Protein AF-0000000076737387 (afdb_homodimer)

Organism: Chelonia mydas (NCBI:txid8469)

InterPro domains:
  IPR044822 Myb/SANT-like DNA-binding domain 4 [PF13837] (11-104)

Nearest PDB structures (foldseek):
  2jmw-assembly1_A  TM=5.191E-01  e=4.344E-01  Arabidopsis thaliana
  4wpx-assembly1_F  TM=3.366E-01  e=7.921E+00  Thermochaetoides thermophila
  2jmw-assembly1_A  TM=5.195E-01  e=6.088E-01  Arabidopsis thaliana
  4wpx-assembly1_F  TM=2.766E-01  e=6.248E+00  Thermochaetoides thermophila

Structure (mmCIF, N/CA/C/O backbone):
data_AF-0000000076737387-model_v1
#
loop_
_entity.id
_entity.type
_entity.pdbx_description
1 polymer 'Myb/SANT-like DNA-binding domain-containing protein'
#
loop_
_atom_site.group_PDB
_atom_site.id
_atom_site.type_symbol
_atom_site.label_atom_id
_atom_site.label_alt_id
_atom_site.label_comp_id
_atom_site.label_asym_id
_atom_site.label_entity_id
_atom_site.label_seq_id
_atom_site.pdbx_PDB_ins_code
_atom_site.Cartn_x
_atom_site.Cartn_y
_atom_site.Cartn_z
_atom_site.occupancy
_atom_site.B_iso_or_equiv
_atom_site.auth_seq_id
_atom_site.auth_comp_id
_atom_site.auth_asym_id
_atom_site.auth_atom_id
_atom_site.pdbx_PDB_model_num
ATOM 1 N N . MET A 1 1 ? -36.125 15.18 10.188 1 37.38 1 MET A N 1
ATOM 2 C CA . MET A 1 1 ? -34.906 14.664 9.57 1 37.38 1 MET A CA 1
ATOM 3 C C . MET A 1 1 ? -33.75 15.633 9.75 1 37.38 1 MET A C 1
ATOM 5 O O . MET A 1 1 ? -33.719 16.688 9.109 1 37.38 1 MET A O 1
ATOM 9 N N . GLN A 1 2 ? -33.219 15.922 10.961 1 44.69 2 GLN A N 1
ATOM 10 C CA . GLN A 1 2 ? -32.125 16.812 11.266 1 44.69 2 GLN A CA 1
ATOM 11 C C . GLN A 1 2 ? -30.906 16.5 10.398 1 44.69 2 GLN A C 1
ATOM 13 O O . GLN A 1 2 ? -30.422 15.367 10.375 1 44.69 2 GLN A O 1
ATOM 18 N N . SER A 1 3 ? -30.766 16.953 9.18 1 46.47 3 SER A N 1
ATOM 19 C CA . SER A 1 3 ? -29.547 16.875 8.367 1 46.47 3 SER A CA 1
ATOM 20 C C . SER A 1 3 ? -28.297 16.984 9.227 1 46.47 3 SER A C 1
ATOM 22 O O . SER A 1 3 ? -28.156 17.938 9.992 1 46.47 3 SER A O 1
ATOM 24 N N . GLN A 1 4 ? -27.953 15.953 9.984 1 47.34 4 GLN A N 1
ATOM 25 C CA . GLN A 1 4 ? -26.672 16.031 10.656 1 47.34 4 GLN A CA 1
ATOM 26 C C . GLN A 1 4 ? -25.656 16.812 9.82 1 47.34 4 GLN A C 1
ATOM 28 O O . GLN A 1 4 ? -25.328 16.422 8.703 1 47.34 4 GLN A O 1
ATOM 33 N N . ASN A 1 5 ? -25.766 18.062 9.547 1 47.28 5 ASN A N 1
ATOM 34 C CA . ASN A 1 5 ? -24.812 18.984 8.93 1 47.28 5 ASN A CA 1
ATOM 35 C C . ASN A 1 5 ? -23.359 18.547 9.188 1 47.28 5 ASN A C 1
ATOM 37 O O . ASN A 1 5 ? -22.922 18.484 10.336 1 47.28 5 ASN A O 1
ATOM 41 N N . CYS A 1 6 ? -22.938 17.5 8.492 1 55.72 6 CYS A N 1
ATOM 42 C CA . CYS A 1 6 ? -21.531 17.125 8.602 1 55.72 6 CYS A CA 1
ATOM 43 C C . CYS A 1 6 ? -20.656 18.375 8.719 1 55.72 6 CYS A C 1
ATOM 45 O O . CYS A 1 6 ? -20.609 19.203 7.812 1 55.72 6 CYS A O 1
ATOM 47 N N . GLN A 1 7 ? -20.734 19.031 9.766 1 60.41 7 GLN A N 1
ATOM 48 C CA . GLN A 1 7 ? -19.828 20.141 9.992 1 60.41 7 GLN A CA 1
ATOM 49 C C . GLN A 1 7 ? -18.453 19.875 9.367 1 60.41 7 GLN A C 1
ATOM 51 O O . GLN A 1 7 ? -17.844 18.844 9.625 1 60.41 7 GLN A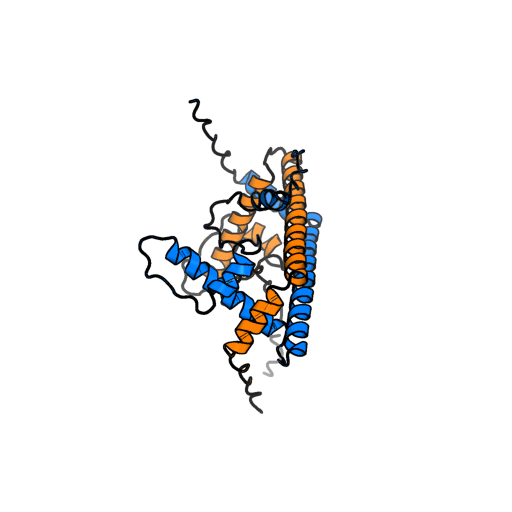 O 1
ATOM 56 N N . ARG A 1 8 ? -18.266 20.359 8.18 1 65.56 8 ARG A N 1
ATOM 57 C CA . ARG A 1 8 ? -16.984 20.281 7.508 1 65.56 8 ARG A CA 1
ATOM 58 C C . ARG A 1 8 ? -15.836 20.531 8.484 1 65.56 8 ARG A C 1
ATOM 60 O O . ARG A 1 8 ? -15.922 21.406 9.336 1 65.56 8 ARG A O 1
ATOM 67 N N . ALA A 1 9 ? -14.977 19.547 8.562 1 71.62 9 ALA A N 1
ATOM 68 C CA . ALA A 1 9 ? -13.781 19.719 9.383 1 71.62 9 ALA A CA 1
ATOM 69 C C . ALA A 1 9 ? -13.125 21.062 9.109 1 71.62 9 ALA A C 1
ATOM 71 O O . ALA A 1 9 ? -13.117 21.547 7.977 1 71.62 9 ALA A O 1
ATOM 72 N N . PRO A 1 10 ? -12.914 21.906 10.188 1 77.5 10 PRO A N 1
ATOM 73 C CA . PRO A 1 10 ? -12.258 23.203 10.023 1 77.5 10 PRO A CA 1
ATOM 74 C C . PRO A 1 10 ? -11.039 23.125 9.102 1 77.5 10 PRO A C 1
ATOM 76 O O . PRO A 1 10 ? -10.344 22.109 9.062 1 77.5 10 PRO A O 1
ATOM 79 N N . ALA A 1 11 ? -10.906 24.125 8.32 1 89.62 11 ALA A N 1
ATOM 80 C CA . ALA A 1 11 ? -9.789 24.219 7.383 1 89.62 11 ALA A CA 1
ATOM 81 C C . ALA A 1 11 ? -8.453 24.25 8.125 1 89.62 11 ALA A C 1
ATOM 83 O O . ALA A 1 11 ? -8.359 24.797 9.227 1 89.62 11 ALA A O 1
ATOM 84 N N . TRP A 1 12 ? -7.512 23.656 7.637 1 95.75 12 TRP A N 1
ATOM 85 C CA . TRP A 1 12 ? -6.156 23.656 8.18 1 95.75 12 TRP A CA 1
ATOM 86 C C . TRP A 1 12 ? -5.496 25.016 7.98 1 95.75 12 TRP A C 1
ATOM 88 O O . TRP A 1 12 ? -5.465 25.547 6.863 1 95.75 12 TRP A O 1
ATOM 98 N N . THR A 1 13 ? -5.035 25.609 9.094 1 95.19 13 THR A N 1
ATOM 99 C CA . THR A 1 13 ? -4.23 26.812 8.984 1 95.19 13 THR A CA 1
ATOM 100 C C . THR A 1 13 ? -2.789 26.484 8.617 1 95.19 13 THR A C 1
ATOM 102 O O . THR A 1 13 ? -2.367 25.328 8.734 1 95.19 13 THR A O 1
ATOM 105 N N . GLU A 1 14 ? -2.057 27.516 8.133 1 95.81 14 GLU A N 1
ATOM 106 C CA . GLU A 1 14 ? -0.656 27.312 7.773 1 95.81 14 GLU A CA 1
ATOM 107 C C . GLU A 1 14 ? 0.158 26.859 8.977 1 95.81 14 GLU A C 1
ATOM 109 O O . GLU A 1 14 ? 1.035 26 8.859 1 95.81 14 GLU A O 1
ATOM 114 N N . ARG A 1 15 ? -0.06 27.484 10.086 1 96 15 ARG A N 1
ATOM 115 C CA . ARG A 1 15 ? 0.663 27.141 11.305 1 96 15 ARG A CA 1
ATOM 116 C C . ARG A 1 15 ? 0.371 25.703 11.727 1 96 15 ARG A C 1
ATOM 118 O O . ARG A 1 15 ? 1.28 24.969 12.109 1 96 15 ARG A O 1
ATOM 125 N N . GLU A 1 16 ? -0.854 25.297 11.625 1 96.94 16 GLU A N 1
ATOM 126 C CA . GLU A 1 16 ? -1.252 23.922 11.945 1 96.94 16 GLU A CA 1
ATOM 127 C C . GLU A 1 16 ? -0.54 22.922 11.047 1 96.94 16 GLU A C 1
ATOM 129 O O . GLU A 1 16 ? -0.099 21.859 11.508 1 96.94 16 GLU A O 1
ATOM 134 N N . VAL A 1 17 ? -0.469 23.25 9.758 1 97.81 17 VAL A N 1
ATOM 135 C CA . VAL A 1 17 ? 0.162 22.359 8.789 1 97.81 17 VAL A CA 1
ATOM 136 C C . VAL A 1 17 ? 1.649 22.219 9.109 1 97.81 17 VAL A C 1
ATOM 138 O O . VAL A 1 17 ? 2.195 21.109 9.094 1 97.81 17 VAL A O 1
ATOM 141 N N . ARG A 1 18 ? 2.273 23.312 9.438 1 97.5 18 ARG A N 1
ATOM 142 C CA . ARG A 1 18 ? 3.691 23.281 9.781 1 97.5 18 ARG A CA 1
ATOM 143 C C . ARG A 1 18 ? 3.932 22.438 11.031 1 97.5 18 ARG A C 1
ATOM 145 O O . ARG A 1 18 ? 4.898 21.688 11.102 1 97.5 18 ARG A O 1
ATOM 152 N N . ASP A 1 19 ? 3.1 22.641 12.031 1 98.31 19 ASP A N 1
ATOM 153 C CA . ASP A 1 19 ? 3.219 21.859 13.258 1 98.31 19 ASP A CA 1
ATOM 154 C C . ASP A 1 19 ? 2.971 20.375 12.984 1 98.31 19 ASP A C 1
ATOM 156 O O . ASP A 1 19 ? 3.641 19.516 13.555 1 98.31 19 ASP A O 1
ATOM 160 N N . LEU A 1 20 ? 2.055 20.094 12.141 1 98.31 20 LEU A N 1
ATOM 161 C CA . LEU A 1 20 ? 1.806 18.719 11.742 1 98.31 20 LEU A CA 1
ATOM 162 C C . LEU A 1 20 ? 3.047 18.094 11.102 1 98.31 20 LEU A C 1
ATOM 164 O O . LEU A 1 20 ? 3.422 16.969 11.422 1 98.31 20 LEU A O 1
ATOM 168 N N . ILE A 1 21 ? 3.596 18.781 10.172 1 98 21 ILE A N 1
ATOM 169 C CA . ILE A 1 21 ? 4.797 18.312 9.492 1 98 21 ILE A CA 1
ATOM 170 C C . ILE A 1 21 ? 5.902 18.062 10.516 1 98 21 ILE A C 1
ATOM 172 O O . ILE A 1 21 ? 6.637 17.078 10.422 1 98 21 ILE A O 1
ATOM 176 N N . ALA A 1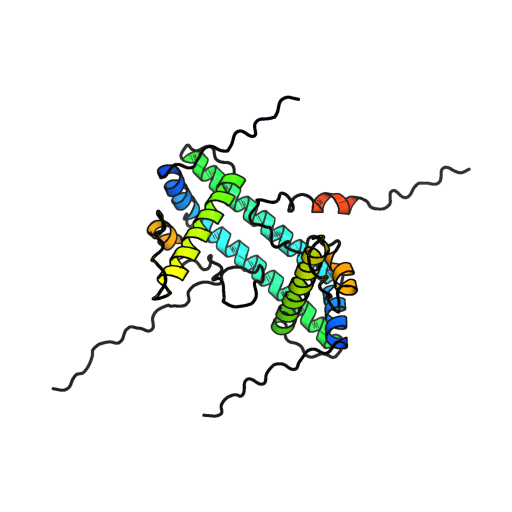 22 ? 5.988 19 11.453 1 97.62 22 ALA A N 1
ATOM 177 C CA . ALA A 1 22 ? 6.996 18.844 12.508 1 97.62 22 ALA A CA 1
ATOM 178 C C . ALA A 1 22 ? 6.738 17.594 13.336 1 97.62 22 ALA A C 1
ATOM 180 O O . ALA A 1 22 ? 7.668 16.844 13.641 1 97.62 22 ALA A O 1
ATOM 181 N N . VAL A 1 23 ? 5.5 17.328 13.75 1 98.19 23 VAL A N 1
ATOM 182 C CA . VAL A 1 23 ? 5.129 16.156 14.523 1 98.19 23 VAL A CA 1
ATOM 183 C C . VAL A 1 23 ? 5.355 14.891 13.688 1 98.19 23 VAL A C 1
ATOM 185 O O . VAL A 1 23 ? 5.91 13.906 14.18 1 98.19 23 VAL A O 1
ATOM 188 N N . TRP A 1 24 ? 4.953 14.984 12.5 1 97.25 24 TRP A N 1
ATOM 189 C CA . TRP A 1 24 ? 5.148 13.906 11.539 1 97.25 24 TRP A CA 1
ATOM 190 C C . TRP A 1 24 ? 6.633 13.625 11.336 1 97.25 24 TRP A C 1
ATOM 192 O O . TRP A 1 24 ? 7.039 12.461 11.227 1 97.25 24 TRP A O 1
ATOM 202 N N . GLY A 1 25 ? 7.355 14.648 11.281 1 96.5 25 GLY A N 1
ATOM 203 C CA . GLY A 1 25 ? 8.781 14.562 11.016 1 96.5 25 GLY A CA 1
ATOM 204 C C . GLY A 1 25 ? 9.586 14.148 12.234 1 96.5 25 GLY A C 1
ATOM 205 O O . GLY A 1 25 ? 10.812 14.031 12.172 1 96.5 25 GLY A O 1
ATOM 206 N N . ASP A 1 26 ? 8.906 13.969 13.312 1 96.19 26 ASP A N 1
ATOM 207 C CA . ASP A 1 26 ? 9.578 13.484 14.508 1 96.19 26 ASP A CA 1
ATOM 208 C C . ASP A 1 26 ? 10.32 12.172 14.234 1 96.19 26 ASP A C 1
ATOM 210 O O . ASP A 1 26 ? 9.789 11.289 13.562 1 96.19 26 ASP A O 1
ATOM 214 N N . LYS A 1 27 ? 11.547 11.945 14.828 1 94.38 27 LYS A N 1
ATOM 215 C CA . LYS A 1 27 ? 12.406 10.797 14.562 1 94.38 27 LYS A CA 1
ATOM 216 C C . LYS A 1 27 ? 11.719 9.492 14.969 1 94.38 27 LYS A C 1
ATOM 218 O O . LYS A 1 27 ? 11.812 8.492 14.258 1 94.38 27 LYS A O 1
ATOM 223 N N . SER A 1 28 ? 11.07 9.547 16.109 1 95.44 28 SER A N 1
ATOM 224 C CA . SER A 1 28 ? 10.406 8.344 16.594 1 95.44 28 SER A CA 1
ATOM 225 C C . SER A 1 28 ? 9.258 7.941 15.68 1 95.44 28 SER A C 1
ATOM 227 O O . SER A 1 28 ? 9.07 6.758 15.398 1 95.44 28 SER A O 1
ATOM 229 N N . VAL A 1 29 ? 8.516 8.891 15.211 1 96.19 29 VAL A N 1
ATOM 230 C CA . VAL A 1 29 ? 7.383 8.641 14.328 1 96.19 29 VAL A CA 1
ATOM 231 C C . VAL A 1 29 ? 7.879 8.117 12.984 1 96.19 29 VAL A C 1
ATOM 233 O O . VAL A 1 29 ? 7.387 7.102 12.492 1 96.19 29 VAL A O 1
ATOM 236 N N . LEU A 1 30 ? 8.852 8.742 12.484 1 93.75 30 LEU A N 1
ATOM 237 C CA . LEU A 1 30 ? 9.422 8.336 11.203 1 93.75 30 LEU A CA 1
ATOM 238 C C . LEU A 1 30 ? 10.016 6.934 11.297 1 93.75 30 LEU A C 1
ATOM 240 O O . LEU A 1 30 ? 9.867 6.129 10.375 1 93.75 30 LEU A O 1
ATOM 244 N N . ALA A 1 31 ? 10.711 6.668 12.359 1 95 31 ALA A N 1
ATOM 245 C CA . ALA A 1 31 ? 11.297 5.348 12.555 1 95 31 ALA A CA 1
ATOM 246 C C . ALA A 1 31 ? 10.219 4.262 12.562 1 95 31 ALA A C 1
ATOM 248 O O . ALA A 1 31 ? 10.406 3.197 11.977 1 95 31 ALA A O 1
ATOM 249 N N . GLU A 1 32 ? 9.141 4.531 13.234 1 96.19 32 GLU A N 1
ATOM 250 C CA . GLU A 1 32 ? 8.055 3.562 13.297 1 96.19 32 GLU A CA 1
ATOM 251 C C . GLU A 1 32 ? 7.422 3.352 11.922 1 96.19 32 GLU A C 1
ATOM 253 O O . GLU A 1 32 ? 7.078 2.227 11.555 1 96.19 32 GLU A O 1
ATOM 258 N N . LEU A 1 33 ? 7.289 4.422 11.227 1 93.75 33 LEU A N 1
ATOM 259 C CA . LEU A 1 33 ? 6.75 4.316 9.875 1 93.75 33 LEU A CA 1
ATOM 260 C C . LEU A 1 33 ? 7.648 3.449 9 1 93.75 33 LEU A C 1
ATOM 262 O O . LEU A 1 33 ? 7.164 2.553 8.305 1 93.75 33 LEU A O 1
ATOM 266 N N . VAL A 1 34 ? 8.914 3.695 9.094 1 92.5 34 VAL A N 1
ATOM 267 C CA . VAL A 1 34 ? 9.891 2.953 8.289 1 92.5 34 VAL A CA 1
ATOM 268 C C . VAL A 1 34 ? 9.867 1.48 8.695 1 92.5 34 VAL A C 1
ATOM 270 O O . VAL A 1 34 ? 9.852 0.597 7.832 1 92.5 34 VAL A O 1
ATOM 273 N N . LEU A 1 35 ? 9.836 1.23 9.906 1 95.69 35 LEU A N 1
ATOM 274 C CA . LEU A 1 35 ? 9.828 -0.139 10.406 1 95.69 35 LEU A CA 1
ATOM 275 C C . LEU A 1 35 ? 8.562 -0.871 9.969 1 95.69 35 LEU A C 1
ATOM 277 O O . LEU A 1 35 ? 8.617 -2.045 9.594 1 95.69 35 LEU A O 1
ATOM 281 N N . SER A 1 36 ? 7.418 -0.201 10.047 1 95.12 36 SER A N 1
ATOM 282 C CA . SER A 1 36 ? 6.156 -0.792 9.617 1 95.12 36 SER A CA 1
ATOM 283 C C . SER A 1 36 ? 6.215 -1.211 8.148 1 95.12 36 SER A C 1
ATOM 285 O O . SER A 1 36 ? 5.82 -2.326 7.801 1 95.12 36 SER A O 1
ATOM 287 N N . GLU A 1 37 ? 6.773 -0.349 7.402 1 92.5 37 GLU A N 1
ATOM 288 C CA . GLU A 1 37 ? 6.891 -0.634 5.973 1 92.5 37 GLU A CA 1
ATOM 289 C C . GLU A 1 37 ? 7.836 -1.806 5.723 1 92.5 37 GLU A C 1
ATOM 291 O O . GLU A 1 37 ? 7.559 -2.666 4.883 1 92.5 37 GLU A O 1
ATOM 296 N N . LEU A 1 38 ? 8.969 -1.799 6.375 1 94.62 38 LEU A N 1
ATOM 297 C CA . LEU A 1 38 ? 9.961 -2.855 6.219 1 94.62 38 LEU A CA 1
ATOM 298 C C . LEU A 1 38 ? 9.383 -4.207 6.617 1 94.62 38 LEU A C 1
ATOM 300 O O . LEU A 1 38 ? 9.602 -5.211 5.934 1 94.62 38 LEU A O 1
ATOM 304 N N . HIS A 1 39 ? 8.625 -4.207 7.672 1 95.69 39 HIS A N 1
ATOM 305 C CA . HIS A 1 39 ? 8 -5.441 8.133 1 95.69 39 HIS A CA 1
ATOM 306 C C . HIS A 1 39 ? 7.004 -5.969 7.105 1 95.69 39 HIS A C 1
ATOM 308 O O . HIS A 1 39 ? 7.004 -7.16 6.789 1 95.69 39 HIS A O 1
ATOM 314 N N . SER A 1 40 ? 6.203 -5.121 6.59 1 95.44 40 SER A N 1
ATOM 315 C CA . SER A 1 40 ? 5.223 -5.504 5.578 1 95.44 40 SER A CA 1
ATOM 316 C C . SER A 1 40 ? 5.906 -6.043 4.324 1 95.44 40 SER A C 1
ATOM 318 O O . SER A 1 40 ? 5.516 -7.09 3.801 1 95.44 40 SER A O 1
ATOM 320 N N . LYS A 1 41 ? 6.918 -5.395 3.891 1 95.12 41 LYS A N 1
ATOM 321 C CA . LYS A 1 41 ? 7.656 -5.805 2.699 1 95.12 41 LYS A CA 1
ATOM 322 C C . LYS A 1 41 ? 8.273 -7.188 2.883 1 95.12 41 LYS A C 1
ATOM 324 O O . LYS A 1 41 ? 8.227 -8.016 1.976 1 95.12 41 LYS A O 1
ATOM 329 N N . ARG A 1 42 ? 8.812 -7.387 3.977 1 97.12 42 ARG A N 1
ATOM 330 C CA . ARG A 1 42 ? 9.438 -8.672 4.285 1 97.12 42 ARG A CA 1
ATOM 331 C C . ARG A 1 42 ? 8.398 -9.789 4.305 1 97.12 42 ARG A C 1
ATOM 333 O O . ARG A 1 42 ? 8.625 -10.859 3.744 1 97.12 42 ARG A O 1
ATOM 340 N N . ARG A 1 43 ? 7.328 -9.539 4.953 1 96.5 43 ARG A N 1
ATOM 341 C CA . ARG A 1 43 ? 6.258 -10.531 5.02 1 96.5 43 ARG A CA 1
ATOM 342 C C . ARG A 1 43 ? 5.734 -10.867 3.629 1 96.5 43 ARG A C 1
ATOM 344 O O . ARG A 1 43 ? 5.582 -12.039 3.285 1 96.5 43 ARG A O 1
ATOM 351 N N . ASN A 1 44 ? 5.527 -9.828 2.865 1 95.38 44 ASN A N 1
ATOM 352 C CA . ASN A 1 44 ? 5.039 -10.039 1.507 1 95.38 44 ASN A CA 1
ATOM 353 C C . ASN A 1 44 ? 6.047 -10.812 0.662 1 95.38 44 ASN A C 1
ATOM 355 O O . ASN A 1 44 ? 5.672 -11.695 -0.109 1 95.38 44 ASN A O 1
ATOM 359 N N . ALA A 1 45 ? 7.301 -10.5 0.849 1 97.38 45 ALA A N 1
ATOM 360 C CA . ALA A 1 45 ? 8.352 -11.227 0.147 1 97.38 45 ALA A CA 1
ATOM 361 C C . ALA A 1 45 ? 8.312 -12.719 0.481 1 97.38 45 ALA A C 1
ATOM 363 O O . ALA A 1 45 ? 8.461 -13.562 -0.403 1 97.38 45 ALA A O 1
ATOM 364 N N . ASN A 1 46 ? 8.07 -13.008 1.69 1 98.12 46 ASN A N 1
ATOM 365 C CA . ASN A 1 46 ? 7.965 -14.398 2.125 1 98.12 46 ASN A CA 1
ATOM 366 C C . ASN A 1 46 ? 6.781 -15.102 1.471 1 98.12 46 ASN A C 1
ATOM 368 O O . ASN A 1 46 ? 6.883 -16.266 1.081 1 98.12 46 ASN A O 1
ATOM 372 N N . ILE A 1 47 ? 5.723 -14.461 1.314 1 97.88 47 ILE A N 1
ATOM 373 C CA . ILE A 1 47 ? 4.516 -15.023 0.711 1 97.88 47 ILE A CA 1
ATOM 374 C C . ILE A 1 47 ? 4.781 -15.352 -0.757 1 97.88 47 ILE A C 1
ATOM 376 O O . ILE A 1 47 ? 4.43 -16.438 -1.231 1 97.88 47 ILE A O 1
ATOM 380 N N . PHE A 1 48 ? 5.449 -14.477 -1.46 1 98.06 48 PHE A N 1
ATOM 381 C CA . PHE A 1 48 ? 5.723 -14.711 -2.871 1 98.06 48 PHE A CA 1
ATOM 382 C C . PHE A 1 48 ? 6.773 -15.805 -3.043 1 98.06 48 PHE A C 1
ATOM 384 O O . PHE A 1 48 ? 6.746 -16.547 -4.023 1 98.06 48 PHE A O 1
ATOM 391 N N . GLU A 1 49 ? 7.652 -15.898 -2.074 1 98.56 49 GLU A N 1
ATOM 392 C CA . GLU A 1 49 ? 8.547 -17.047 -2.051 1 98.56 49 GLU A CA 1
ATOM 393 C C . GLU A 1 49 ? 7.766 -18.359 -1.936 1 98.56 49 GLU A C 1
ATOM 395 O O . GLU A 1 49 ? 8.062 -19.328 -2.631 1 98.56 49 GLU A O 1
ATOM 400 N N . LYS A 1 50 ? 6.793 -18.391 -1.124 1 98.44 50 LYS A N 1
ATOM 401 C CA . LYS A 1 50 ? 5.922 -19.547 -0.962 1 98.44 50 LYS A CA 1
ATOM 402 C C . LYS A 1 50 ? 5.18 -19.859 -2.258 1 98.44 50 LYS A C 1
ATOM 404 O O . LYS A 1 50 ? 5.062 -21.031 -2.646 1 98.44 50 LYS A O 1
ATOM 409 N N . ILE A 1 51 ? 4.75 -18.859 -2.912 1 98.56 51 ILE A N 1
ATOM 410 C CA . ILE A 1 51 ? 4.047 -19.031 -4.18 1 98.56 51 ILE A CA 1
ATOM 411 C C . ILE A 1 51 ? 5 -19.594 -5.227 1 98.56 51 ILE A C 1
ATOM 413 O O . ILE A 1 51 ? 4.652 -20.531 -5.945 1 98.56 51 ILE A O 1
ATOM 417 N N . SER A 1 52 ? 6.18 -19.047 -5.273 1 98.62 52 SER A N 1
ATOM 418 C CA . SER A 1 52 ? 7.191 -19.547 -6.195 1 98.62 52 SER A CA 1
ATOM 419 C C . SER A 1 52 ? 7.504 -21.016 -5.934 1 98.62 52 SER A C 1
ATOM 421 O O . SER A 1 52 ? 7.605 -21.812 -6.867 1 98.62 52 SER A O 1
ATOM 423 N N . LYS A 1 53 ? 7.621 -21.406 -4.695 1 98.5 53 LYS A N 1
ATOM 424 C CA . LYS A 1 53 ? 7.859 -22.797 -4.32 1 98.5 53 LYS A CA 1
ATOM 425 C C . LYS A 1 53 ? 6.691 -23.688 -4.738 1 98.5 53 LYS A C 1
ATOM 427 O O . LYS A 1 53 ? 6.898 -24.812 -5.207 1 98.5 53 LYS A O 1
ATOM 432 N N . GLY A 1 54 ? 5.473 -23.188 -4.598 1 98.44 54 GLY A N 1
ATOM 433 C CA . GLY A 1 54 ? 4.297 -23.906 -5.062 1 98.44 54 GLY A CA 1
ATOM 434 C C . GLY A 1 54 ? 4.305 -24.156 -6.559 1 98.44 54 GLY A C 1
ATOM 435 O O . GLY A 1 54 ? 3.979 -25.266 -7.008 1 98.44 54 GLY A O 1
ATOM 436 N N . MET A 1 55 ? 4.734 -23.188 -7.324 1 98.25 55 MET A N 1
ATOM 437 C CA . MET A 1 55 ? 4.844 -23.328 -8.773 1 98.25 55 MET A CA 1
ATOM 438 C C . MET A 1 55 ? 5.902 -24.359 -9.148 1 98.25 55 MET A C 1
ATOM 440 O O . MET A 1 55 ? 5.695 -25.172 -10.055 1 98.25 55 MET A O 1
ATOM 444 N N . LYS A 1 56 ? 7.023 -24.359 -8.375 1 98.12 56 LYS A N 1
ATOM 445 C CA . LYS A 1 56 ? 8.102 -25.312 -8.609 1 98.12 56 LYS A CA 1
ATOM 446 C C . LYS A 1 56 ? 7.641 -26.734 -8.336 1 98.12 56 LYS A C 1
ATOM 448 O O . LYS A 1 56 ? 8.016 -27.656 -9.062 1 98.12 56 LYS A O 1
ATOM 453 N N . HIS A 1 57 ? 6.836 -26.875 -7.367 1 97.88 57 HIS A N 1
ATOM 454 C CA . HIS A 1 57 ? 6.309 -28.188 -7.008 1 97.88 57 HIS A CA 1
ATOM 455 C C . HIS A 1 57 ? 5.453 -28.766 -8.133 1 97.88 57 HIS A C 1
ATOM 457 O O . HIS A 1 57 ? 5.422 -29.969 -8.336 1 97.88 57 HIS A O 1
ATOM 463 N N . ILE A 1 58 ? 4.758 -27.891 -8.812 1 97.06 58 ILE A N 1
ATOM 464 C CA . ILE A 1 58 ? 3.928 -28.312 -9.938 1 97.06 58 ILE A CA 1
ATOM 465 C C . ILE A 1 58 ? 4.812 -28.625 -11.141 1 97.06 58 ILE A C 1
ATOM 467 O O . ILE A 1 58 ? 4.449 -29.469 -11.977 1 97.06 58 ILE A O 1
ATOM 471 N N . GLY A 1 59 ? 5.922 -27.859 -11.312 1 97.12 59 GLY A N 1
ATOM 472 C CA . GLY A 1 59 ? 6.848 -28.156 -12.391 1 97.12 59 GLY A CA 1
ATOM 473 C C . GLY A 1 59 ? 7.316 -26.922 -13.133 1 97.12 59 GLY A C 1
ATOM 474 O O . GLY A 1 59 ? 8 -27.031 -14.156 1 97.12 59 GLY A O 1
ATOM 475 N N . TYR A 1 60 ? 6.922 -25.75 -12.578 1 96.5 60 TYR A N 1
ATOM 476 C CA . TYR A 1 60 ? 7.312 -24.5 -13.234 1 96.5 60 TYR A CA 1
ATOM 477 C C . TYR A 1 60 ? 8.414 -23.797 -12.453 1 96.5 60 TYR A C 1
ATOM 479 O O . TYR A 1 60 ? 8.336 -23.656 -11.227 1 96.5 60 TYR A O 1
ATOM 487 N N . ASN A 1 61 ? 9.414 -23.438 -13.141 1 94.25 61 ASN A N 1
ATOM 488 C CA . ASN A 1 61 ? 10.508 -22.719 -12.492 1 94.25 61 ASN A CA 1
ATOM 489 C C . ASN A 1 61 ? 10.352 -21.203 -12.648 1 94.25 61 ASN A C 1
ATOM 491 O O . ASN A 1 61 ? 10.992 -20.609 -13.508 1 94.25 61 ASN A O 1
ATOM 495 N N . LYS A 1 62 ? 9.547 -20.656 -11.828 1 95.94 62 LYS A N 1
ATOM 496 C CA . LYS A 1 62 ? 9.305 -19.219 -11.812 1 95.94 62 LYS A CA 1
ATOM 497 C C . LYS A 1 62 ? 9.867 -18.578 -10.555 1 95.94 62 LYS A C 1
ATOM 499 O O . LYS A 1 62 ? 9.672 -19.094 -9.445 1 95.94 62 LYS A O 1
ATOM 504 N N . ASP A 1 63 ? 10.547 -17.422 -10.719 1 96.12 63 ASP A N 1
ATOM 505 C CA . ASP A 1 63 ? 11.102 -16.672 -9.602 1 96.12 63 ASP A CA 1
ATOM 506 C C . ASP A 1 63 ? 10 -15.938 -8.828 1 96.12 63 ASP A C 1
ATOM 508 O O . ASP A 1 63 ? 8.953 -15.617 -9.391 1 96.12 63 ASP A O 1
ATOM 512 N N . PRO A 1 64 ? 10.273 -15.75 -7.574 1 97.75 64 PRO A N 1
ATOM 513 C CA . PRO A 1 64 ? 9.281 -15.023 -6.781 1 97.75 64 PRO A CA 1
ATOM 514 C C . PRO A 1 64 ? 8.906 -13.672 -7.395 1 97.75 64 PRO A C 1
ATOM 516 O O . PRO A 1 64 ? 7.738 -13.281 -7.375 1 97.75 64 PRO A O 1
ATOM 519 N N . GLN A 1 65 ? 9.828 -12.992 -7.852 1 96.56 65 GLN A N 1
ATOM 520 C CA . GLN A 1 65 ? 9.57 -11.688 -8.453 1 96.56 65 GLN A CA 1
ATOM 521 C C . GLN A 1 65 ? 8.695 -11.82 -9.695 1 96.56 65 GLN A C 1
ATOM 523 O O . GLN A 1 65 ? 7.828 -10.984 -9.945 1 96.56 65 GLN A O 1
ATOM 528 N N . GLN A 1 66 ? 8.922 -12.828 -10.453 1 95.69 66 GLN A N 1
ATOM 529 C CA . GLN A 1 66 ? 8.094 -13.102 -11.617 1 95.69 66 GLN A CA 1
ATOM 530 C C . GLN A 1 66 ? 6.648 -13.391 -11.211 1 95.69 66 GLN A C 1
ATOM 532 O O . GLN A 1 66 ? 5.711 -12.883 -11.828 1 95.69 66 GLN A O 1
ATOM 537 N N . CYS A 1 67 ? 6.512 -14.203 -10.203 1 97.81 67 CYS A N 1
ATOM 538 C CA . CYS A 1 67 ? 5.176 -14.516 -9.703 1 97.81 67 CYS A CA 1
ATOM 539 C C . CYS A 1 67 ? 4.473 -13.258 -9.211 1 97.81 67 CYS A C 1
ATOM 541 O O . CYS A 1 67 ? 3.291 -13.055 -9.484 1 97.81 67 CYS A O 1
ATOM 543 N N . ARG A 1 68 ? 5.238 -12.453 -8.562 1 97.31 68 ARG A N 1
ATOM 544 C CA . ARG A 1 68 ? 4.699 -11.203 -8.023 1 97.31 68 ARG A CA 1
ATOM 545 C C . ARG A 1 68 ? 4.199 -10.297 -9.141 1 97.31 68 ARG A C 1
ATOM 547 O O . ARG A 1 68 ? 3.098 -9.75 -9.055 1 97.31 68 ARG A O 1
ATOM 554 N N . MET A 1 69 ? 4.926 -10.172 -10.133 1 96.38 69 MET A N 1
ATOM 555 C CA . MET A 1 69 ? 4.566 -9.297 -11.25 1 96.38 69 MET A CA 1
ATOM 556 C C . MET A 1 69 ? 3.35 -9.844 -11.992 1 96.38 69 MET A C 1
ATOM 558 O O . MET A 1 69 ? 2.479 -9.078 -12.414 1 96.38 69 MET A O 1
ATOM 562 N N . LYS A 1 70 ? 3.299 -11.156 -12.172 1 97.31 70 LYS A N 1
ATOM 563 C CA . LYS A 1 70 ? 2.164 -11.75 -12.867 1 97.31 70 LYS A CA 1
ATOM 564 C C . LYS A 1 70 ? 0.879 -11.594 -12.062 1 97.31 70 LYS A C 1
ATOM 566 O O . LYS A 1 70 ? -0.183 -11.32 -12.617 1 97.31 70 LYS A O 1
ATOM 571 N N . ILE A 1 71 ? 0.992 -11.734 -10.805 1 96.69 71 ILE A N 1
ATOM 572 C CA . ILE A 1 71 ? -0.151 -11.57 -9.906 1 96.69 71 ILE A CA 1
ATOM 573 C C . ILE A 1 71 ? -0.628 -10.117 -9.953 1 96.69 71 ILE A C 1
ATOM 575 O O . ILE A 1 71 ? -1.832 -9.859 -10 1 96.69 71 ILE A O 1
ATOM 579 N N . LYS A 1 72 ? 0.247 -9.219 -9.859 1 95.19 72 LYS A N 1
ATOM 580 C CA . LYS A 1 72 ? -0.087 -7.801 -9.969 1 95.19 72 LYS A CA 1
ATOM 581 C C . LYS A 1 72 ? -0.857 -7.516 -11.258 1 95.19 72 LYS A C 1
ATOM 583 O O . LYS A 1 72 ? -1.896 -6.855 -11.227 1 95.19 72 LYS A O 1
ATOM 588 N N . GLU A 1 73 ? -0.335 -8.016 -12.336 1 94.31 73 GLU A N 1
ATOM 589 C CA . GLU A 1 73 ? -0.988 -7.852 -13.633 1 94.31 73 GLU A CA 1
ATOM 590 C C . GLU A 1 73 ? -2.4 -8.43 -13.617 1 94.31 73 GLU A C 1
ATOM 592 O O . GLU A 1 73 ? -3.34 -7.809 -14.109 1 94.31 73 GLU A O 1
ATOM 597 N N . LEU A 1 74 ? -2.502 -9.633 -13.148 1 96 74 LEU A N 1
ATOM 598 C CA . LEU A 1 74 ? -3.789 -10.312 -13.086 1 96 74 LEU A CA 1
ATOM 599 C C . LEU A 1 74 ? -4.773 -9.547 -12.211 1 96 74 LEU A C 1
ATOM 601 O O . LEU A 1 74 ? -5.949 -9.406 -12.562 1 96 74 LEU A O 1
ATOM 605 N N . ARG A 1 75 ? -4.266 -9.102 -11.125 1 93.94 75 ARG A N 1
ATOM 606 C CA . ARG A 1 75 ? -5.09 -8.312 -10.219 1 93.94 75 ARG A CA 1
ATOM 607 C C . ARG A 1 75 ? -5.578 -7.035 -10.898 1 93.94 75 ARG A C 1
ATOM 609 O O . ARG A 1 75 ? -6.75 -6.676 -10.789 1 93.94 75 ARG A O 1
ATOM 616 N N . GLN A 1 76 ? -4.727 -6.309 -11.586 1 93.06 76 GLN A N 1
ATOM 617 C CA . GLN A 1 76 ? -5.078 -5.086 -12.297 1 93.06 76 GLN A CA 1
ATOM 618 C C . GLN A 1 76 ? -6.113 -5.355 -13.383 1 93.06 76 GLN A C 1
ATOM 620 O O . GLN A 1 76 ? -7.078 -4.602 -13.531 1 93.06 76 GLN A O 1
ATOM 625 N N . ALA A 1 77 ? -5.91 -6.43 -14.102 1 92.69 77 ALA A N 1
ATOM 626 C CA . ALA A 1 77 ? -6.852 -6.812 -15.156 1 92.69 77 ALA A CA 1
ATOM 627 C C . ALA A 1 77 ? -8.227 -7.117 -14.57 1 92.69 77 ALA A C 1
ATOM 629 O O . ALA A 1 77 ? -9.25 -6.703 -15.117 1 92.69 77 ALA A O 1
ATOM 630 N N . TYR A 1 78 ? -8.227 -7.734 -13.5 1 92.38 78 TYR A N 1
ATOM 631 C CA . TYR A 1 78 ? -9.461 -8.078 -12.812 1 92.38 78 TYR A CA 1
ATOM 632 C C . TYR A 1 78 ? -10.203 -6.82 -12.367 1 92.38 78 TYR A C 1
ATOM 634 O O . TYR A 1 78 ? -11.406 -6.691 -12.578 1 92.38 78 TYR A O 1
ATOM 642 N N . GLN A 1 79 ? -9.484 -5.941 -11.766 1 90.81 79 GLN A N 1
ATOM 643 C CA . GLN A 1 79 ? -10.062 -4.699 -11.266 1 90.81 79 GLN A CA 1
ATOM 644 C C . GLN A 1 79 ? -10.625 -3.855 -12.406 1 90.81 79 GLN A C 1
ATOM 646 O O . GLN A 1 79 ? -11.727 -3.311 -12.297 1 90.81 79 GLN A O 1
ATOM 651 N N . LYS A 1 80 ? -9.852 -3.719 -13.43 1 89.62 80 LYS A N 1
ATOM 652 C CA . LYS A 1 80 ? -10.289 -2.961 -14.594 1 89.62 80 LYS A CA 1
ATOM 653 C C . LYS A 1 80 ? -11.586 -3.523 -15.156 1 89.62 80 LYS A C 1
ATOM 655 O O . LYS A 1 80 ? -12.492 -2.768 -15.516 1 89.62 80 LYS A O 1
ATOM 660 N N . THR A 1 81 ? -11.664 -4.824 -15.234 1 90.69 81 THR A N 1
ATOM 661 C CA . THR A 1 81 ? -12.859 -5.492 -15.758 1 90.69 81 THR A CA 1
ATOM 662 C C . THR A 1 81 ? -14.055 -5.258 -14.836 1 90.69 81 THR A C 1
ATOM 664 O O . THR A 1 81 ? -15.164 -4.992 -15.312 1 90.69 81 THR A O 1
ATOM 667 N N . ARG A 1 82 ? -13.805 -5.363 -13.57 1 88.62 82 ARG A N 1
ATOM 668 C CA . ARG A 1 82 ? -14.859 -5.141 -12.586 1 88.62 82 ARG A CA 1
ATOM 669 C C . ARG A 1 82 ? -15.398 -3.713 -12.672 1 88.62 82 ARG A C 1
ATOM 671 O O . ARG A 1 82 ? -16.609 -3.496 -12.602 1 88.62 82 ARG A O 1
ATOM 678 N N . GLU A 1 83 ? -14.578 -2.748 -12.82 1 85.88 83 GLU A N 1
ATOM 679 C CA . GLU A 1 83 ? -14.969 -1.344 -12.906 1 85.88 83 GLU A CA 1
ATOM 680 C C . GLU A 1 83 ? -15.719 -1.057 -14.203 1 85.88 83 GLU A C 1
ATOM 682 O O . GLU A 1 83 ? -16.703 -0.323 -14.211 1 85.88 83 GLU A O 1
ATOM 687 N N . ALA A 1 84 ? -15.156 -1.598 -15.25 1 84.94 84 ALA A N 1
ATOM 688 C CA . ALA A 1 84 ? -15.781 -1.387 -16.562 1 84.94 84 ALA A CA 1
ATOM 689 C C . ALA A 1 84 ? -17.172 -1.991 -16.609 1 84.94 84 ALA A C 1
ATOM 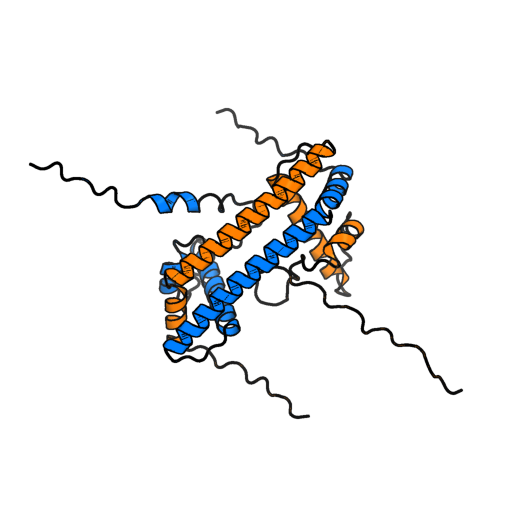691 O O . ALA A 1 84 ? -18.094 -1.397 -17.172 1 84.94 84 ALA A O 1
ATOM 692 N N . ASN A 1 85 ? -17.344 -3.154 -16.109 1 82.69 85 ASN A N 1
ATOM 693 C CA . ASN A 1 85 ? -18.609 -3.861 -16.156 1 82.69 85 ASN A CA 1
ATOM 694 C C . ASN A 1 85 ? -19.609 -3.283 -15.156 1 82.69 85 ASN A C 1
ATOM 696 O O . ASN A 1 85 ? -20.812 -3.531 -15.258 1 82.69 85 ASN A O 1
ATOM 700 N N . GLY A 1 86 ? -19.109 -2.615 -14.172 1 78.12 86 GLY A N 1
ATOM 701 C CA . GLY A 1 86 ? -19.984 -1.937 -13.227 1 78.12 86 GLY A CA 1
ATOM 702 C C . GLY A 1 86 ? -20.531 -0.625 -13.758 1 78.12 86 GLY A C 1
ATOM 703 O O . GLY A 1 86 ? -21.469 -0.064 -13.195 1 78.12 86 GLY A O 1
ATOM 704 N N . CYS A 1 87 ? -19.969 -0.185 -14.859 1 74.94 87 CYS A N 1
ATOM 705 C CA . CYS A 1 87 ? -20.406 1.079 -15.43 1 74.94 87 CYS A CA 1
ATOM 706 C C . CYS A 1 87 ? -21.234 0.844 -16.688 1 74.94 87 CYS A C 1
ATOM 708 O O . CYS A 1 87 ? -20.844 0.053 -17.562 1 74.94 87 CYS A O 1
ATOM 710 N N . SER A 1 88 ? -22.5 1.086 -16.812 1 72.56 88 SER A N 1
ATOM 711 C CA . SER A 1 88 ? -23.484 0.851 -17.859 1 72.56 88 SER A CA 1
ATOM 712 C C . SER A 1 88 ? -22.984 1.312 -19.219 1 72.56 88 SER A C 1
ATOM 714 O O . SER A 1 88 ? -23.469 0.857 -20.25 1 72.56 88 SER A O 1
ATOM 716 N N . GLY A 1 89 ? -21.906 1.974 -19.297 1 68.81 89 GLY A N 1
ATOM 717 C CA . GLY A 1 89 ? -21.516 2.594 -20.562 1 68.81 89 GLY A CA 1
ATOM 718 C C . GLY A 1 89 ? -20.188 2.086 -21.094 1 68.81 89 GLY A C 1
ATOM 719 O O . GLY A 1 89 ? -19.797 2.396 -22.219 1 68.81 89 GLY A O 1
ATOM 720 N N . SER A 1 90 ? -19.578 1.401 -20.344 1 66.62 90 SER A N 1
ATOM 721 C CA . SER A 1 90 ? -18.25 0.984 -20.812 1 66.62 90 SER A CA 1
ATOM 722 C C . SER A 1 90 ? -18.328 -0.329 -21.578 1 66.62 90 SER A C 1
ATOM 724 O O . SER A 1 90 ? -19.234 -1.138 -21.359 1 66.62 90 SER A O 1
ATOM 726 N N . GLU A 1 91 ? -17.578 -0.41 -22.75 1 74.88 91 GLU A N 1
ATOM 727 C CA . GLU A 1 91 ? -17.469 -1.701 -23.422 1 74.88 91 GLU A CA 1
ATOM 728 C C . GLU A 1 91 ? -17 -2.783 -22.453 1 74.88 91 GLU A C 1
ATOM 730 O O . GLU A 1 91 ? -16.047 -2.576 -21.688 1 74.88 91 GLU A O 1
ATOM 735 N N . PRO A 1 92 ? -17.812 -3.746 -22.375 1 70.31 92 PRO A N 1
ATOM 736 C CA . PRO A 1 92 ? -17.406 -4.816 -21.469 1 70.31 92 PRO A CA 1
ATOM 737 C C . PRO A 1 92 ? -15.969 -5.289 -21.719 1 70.31 92 PRO A C 1
ATOM 739 O O . PRO A 1 92 ? -15.555 -5.426 -22.859 1 70.31 92 PRO A O 1
ATOM 742 N N . GLN A 1 93 ? -15.141 -5.055 -20.812 1 77.31 93 GLN A N 1
ATOM 743 C CA . GLN A 1 93 ? -13.797 -5.617 -20.891 1 77.31 93 GLN A CA 1
ATOM 744 C C . GLN A 1 93 ? -13.781 -7.074 -20.438 1 77.31 93 GLN A C 1
ATOM 746 O O . GLN A 1 93 ? -14.508 -7.445 -19.5 1 77.31 93 GLN A O 1
ATOM 751 N N . THR A 1 94 ? -13.211 -7.906 -21.312 1 81.25 94 THR A N 1
ATOM 752 C CA . THR A 1 94 ? -13.164 -9.32 -20.953 1 81.25 94 THR A CA 1
ATOM 753 C C . THR A 1 94 ? -11.797 -9.695 -20.391 1 81.25 94 THR A C 1
ATOM 755 O O . THR A 1 94 ? -10.773 -9.156 -20.828 1 81.25 94 THR A O 1
ATOM 758 N N . CYS A 1 95 ? -11.773 -10.156 -19.234 1 86.88 95 CYS A N 1
ATOM 759 C CA . CYS A 1 95 ? -10.594 -10.758 -18.609 1 86.88 95 CYS A CA 1
ATOM 760 C C . CYS A 1 95 ? -10.633 -12.281 -18.719 1 86.88 95 CYS A C 1
ATOM 762 O O . CYS A 1 95 ? -11.594 -12.914 -18.297 1 86.88 95 CYS A O 1
ATOM 764 N N . ARG A 1 96 ? -9.594 -12.844 -19.406 1 91.06 96 ARG A N 1
ATOM 765 C CA . ARG A 1 96 ? -9.516 -14.266 -19.719 1 91.06 96 ARG A CA 1
ATOM 766 C C . ARG A 1 96 ? -9.672 -15.109 -18.453 1 91.06 96 ARG A C 1
ATOM 768 O O . ARG A 1 96 ? -10.305 -16.172 -18.5 1 91.06 96 ARG A O 1
ATOM 775 N N . PHE A 1 97 ? -9.195 -14.664 -17.422 1 96.06 97 PHE A N 1
ATOM 776 C CA . PHE A 1 97 ? -9.18 -15.445 -16.188 1 96.06 97 PHE A CA 1
ATOM 777 C C . PHE A 1 97 ? -10.117 -14.852 -15.148 1 96.06 97 PHE A C 1
ATOM 779 O O . PHE A 1 97 ? -9.883 -14.977 -13.945 1 96.06 97 PHE A O 1
ATOM 786 N N . TYR A 1 98 ? -11.211 -14.195 -15.562 1 93.56 98 TYR A N 1
ATOM 787 C CA . TYR A 1 98 ? -12.078 -13.445 -14.664 1 93.56 98 TYR A CA 1
ATOM 788 C C . TYR A 1 98 ? -12.719 -14.352 -13.625 1 93.56 98 TYR A C 1
ATOM 790 O O . TYR A 1 98 ? -12.727 -14.039 -12.43 1 93.56 98 TYR A O 1
ATOM 798 N N . HIS A 1 99 ? -13.203 -15.461 -14.062 1 92.94 99 HIS A N 1
ATOM 799 C CA . HIS A 1 99 ? -13.93 -16.344 -13.156 1 92.94 99 HIS A CA 1
ATOM 800 C C . HIS A 1 99 ? -13 -16.922 -12.094 1 92.94 99 HIS A C 1
ATOM 802 O O . HIS A 1 99 ? -13.352 -16.969 -10.914 1 92.94 99 HIS A O 1
ATOM 808 N N . GLU A 1 100 ? -11.844 -17.328 -12.484 1 95.12 100 GLU A N 1
ATOM 809 C CA . GLU A 1 100 ? -10.859 -17.875 -11.555 1 95.12 100 GLU A CA 1
ATOM 810 C C . GLU A 1 100 ? -10.414 -16.812 -10.547 1 95.12 100 GLU A C 1
ATOM 812 O O . GLU A 1 100 ? -10.289 -17.094 -9.359 1 95.12 100 GLU A O 1
ATOM 817 N N . LEU A 1 101 ? -10.188 -15.664 -11.07 1 95.56 101 LEU A N 1
ATOM 818 C CA . LEU A 1 101 ? -9.75 -14.555 -10.219 1 95.56 101 LEU A CA 1
ATOM 819 C C . LEU A 1 101 ? -10.867 -14.133 -9.273 1 95.56 101 LEU A C 1
ATOM 821 O O . LEU A 1 101 ? -10.617 -13.836 -8.102 1 95.56 101 LEU A O 1
ATOM 825 N N . HIS A 1 102 ? -12.102 -14.117 -9.734 1 92.81 102 HIS A N 1
ATOM 826 C CA . HIS A 1 102 ? -13.25 -13.727 -8.922 1 92.81 102 HIS A CA 1
ATOM 827 C C . HIS A 1 102 ? -13.461 -14.703 -7.77 1 92.81 102 HIS A C 1
ATOM 829 O O . HIS A 1 102 ? -13.914 -14.312 -6.691 1 92.81 102 HIS A O 1
ATOM 835 N N . ALA A 1 103 ? -13.141 -15.883 -7.98 1 93.31 103 ALA A N 1
ATOM 836 C CA . ALA A 1 103 ? -13.297 -16.906 -6.945 1 93.31 103 ALA A CA 1
ATOM 837 C C . ALA A 1 103 ? -12.391 -16.609 -5.746 1 93.31 103 ALA A C 1
ATOM 839 O O . ALA A 1 103 ? -12.75 -16.891 -4.605 1 93.31 103 ALA A O 1
ATOM 840 N N . ILE A 1 104 ? -11.211 -15.969 -5.969 1 92.31 104 ILE A N 1
ATOM 841 C CA . ILE A 1 104 ? -10.266 -15.781 -4.867 1 92.31 104 ILE A CA 1
ATOM 842 C C . ILE A 1 104 ? -10.281 -14.32 -4.422 1 92.31 104 ILE A C 1
ATOM 844 O O . ILE A 1 104 ? -9.953 -14.008 -3.273 1 92.31 104 ILE A O 1
ATOM 848 N N . LEU A 1 105 ? -10.656 -13.469 -5.301 1 90.06 105 LEU A N 1
ATOM 849 C CA . LEU A 1 105 ? -10.586 -12.047 -4.992 1 90.06 105 LEU A CA 1
ATOM 850 C C . LEU A 1 105 ? -11.969 -11.484 -4.672 1 90.06 105 LEU A C 1
ATOM 852 O O . LEU A 1 105 ? -12.086 -10.445 -4.023 1 90.06 105 LEU A O 1
ATOM 856 N N . GLY A 1 106 ? -12.961 -12.023 -5.27 1 85.75 106 GLY A N 1
ATOM 857 C CA . GLY A 1 106 ? -14.305 -11.5 -5.129 1 85.75 106 GLY A CA 1
ATOM 858 C C . GLY A 1 106 ? -14.734 -11.336 -3.682 1 85.75 106 GLY A C 1
ATOM 859 O O . GLY A 1 106 ? -15.414 -10.367 -3.338 1 85.75 106 GLY A O 1
ATOM 860 N N . GLY A 1 107 ? -14.398 -12.297 -2.822 1 73.75 107 GLY A N 1
ATOM 861 C CA . GLY A 1 107 ? -14.75 -12.242 -1.412 1 73.75 107 GLY A CA 1
ATOM 862 C C . GLY A 1 107 ? -13.641 -11.703 -0.539 1 73.75 107 GLY A C 1
ATOM 863 O O . GLY A 1 107 ? -13.859 -11.367 0.628 1 73.75 107 GLY A O 1
ATOM 864 N N . ALA A 1 108 ? -12.43 -11.75 -1.115 1 61.66 108 ALA A N 1
ATOM 865 C CA . ALA A 1 108 ? -11.25 -11.484 -0.3 1 61.66 108 ALA A CA 1
ATOM 866 C C . ALA A 1 108 ? -11.016 -9.984 -0.145 1 61.66 108 AL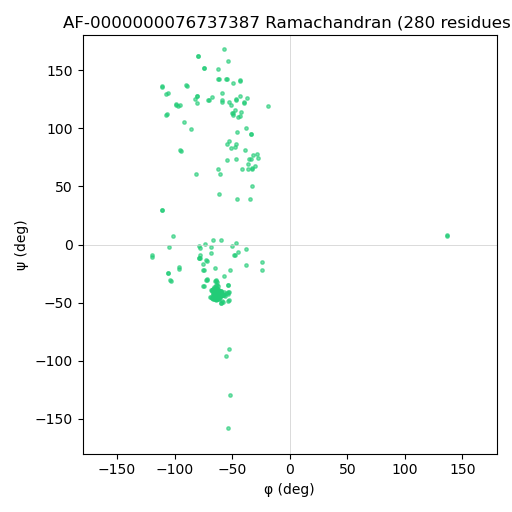A A C 1
ATOM 868 O O . ALA A 1 108 ? -11.234 -9.211 -1.085 1 61.66 108 ALA A O 1
ATOM 869 N N . ALA A 1 109 ? -10.922 -9.461 1.034 1 55.66 109 ALA A N 1
ATOM 870 C CA . ALA A 1 109 ? -10.547 -8.094 1.377 1 55.66 109 ALA A CA 1
ATOM 871 C C . ALA A 1 109 ? -9.258 -7.684 0.663 1 55.66 109 ALA A C 1
ATOM 873 O O . ALA A 1 109 ? -8.781 -6.555 0.825 1 55.66 109 ALA A O 1
ATOM 874 N N . THR A 1 110 ? -8.703 -8.547 -0.065 1 55.16 110 THR A N 1
ATOM 875 C CA . THR A 1 110 ? -7.332 -8.406 -0.547 1 55.16 110 THR A CA 1
ATOM 876 C C . THR A 1 110 ? -7.266 -7.387 -1.684 1 55.16 110 THR A C 1
ATOM 878 O O . THR A 1 110 ? -6.176 -6.988 -2.102 1 55.16 110 THR A O 1
ATOM 881 N N . LEU A 1 111 ? -8.297 -7.012 -2.32 1 54.09 111 LEU A N 1
ATOM 882 C CA . LEU A 1 111 ? -8.117 -6.098 -3.441 1 54.09 111 LEU A CA 1
ATOM 883 C C . LEU A 1 111 ? -8.078 -4.648 -2.961 1 54.09 111 LEU A C 1
ATOM 885 O O . LEU A 1 111 ? -9.055 -4.16 -2.385 1 54.09 111 LEU A O 1
ATOM 889 N N . PRO A 1 112 ? -6.922 -4.137 -2.84 1 45.16 112 PRO A N 1
ATOM 890 C CA . PRO A 1 112 ? -7 -2.689 -2.639 1 45.16 112 PRO A CA 1
ATOM 891 C C . PRO A 1 112 ? -7.793 -1.983 -3.736 1 45.16 112 PRO A C 1
ATOM 893 O O . PRO A 1 112 ? -7.594 -2.258 -4.922 1 45.16 112 PRO A O 1
ATOM 896 N N . GLN A 1 113 ? -9.062 -1.893 -3.619 1 42.12 113 GLN A N 1
ATOM 897 C CA . GLN A 1 113 ? -9.773 -1.078 -4.602 1 42.12 113 GLN A CA 1
ATOM 898 C C . GLN A 1 113 ? -8.969 0.171 -4.961 1 42.12 113 GLN A C 1
ATOM 900 O O . GLN A 1 113 ? -8.414 0.833 -4.082 1 42.12 113 GLN A O 1
ATOM 905 N N . PRO A 1 114 ? -8.266 0.245 -6.039 1 37.94 114 PRO A N 1
ATOM 906 C CA . PRO A 1 114 ? -7.883 1.632 -6.32 1 37.94 114 PRO A CA 1
ATOM 907 C C . PRO A 1 114 ? -8.93 2.639 -5.848 1 37.94 114 PRO A C 1
ATOM 909 O O . PRO A 1 114 ? -10.07 2.613 -6.32 1 37.94 114 PRO A O 1
ATOM 912 N N . CYS A 1 115 ? -9.031 2.93 -4.625 1 33.38 115 CYS A N 1
ATOM 913 C CA . CYS A 1 115 ? -10 3.947 -4.238 1 33.38 115 CYS A CA 1
ATOM 914 C C . CYS A 1 115 ? -9.93 5.152 -5.168 1 33.38 115 CYS A C 1
ATOM 916 O O . CYS A 1 115 ? -8.836 5.613 -5.508 1 33.38 115 CYS A O 1
ATOM 918 N N . ALA A 1 116 ? -10.789 5.52 -6.035 1 32.94 116 ALA A N 1
ATOM 919 C CA . ALA A 1 116 ? -11.078 6.953 -6.066 1 32.94 116 ALA A CA 1
ATOM 920 C C . ALA A 1 116 ? -10.648 7.629 -4.77 1 32.94 116 ALA A C 1
ATOM 922 O O . ALA A 1 116 ? -10.805 7.059 -3.686 1 32.94 116 ALA A O 1
ATOM 923 N N . LEU A 1 117 ? -9.711 8.625 -4.719 1 33.78 117 LEU A N 1
ATOM 924 C CA . LEU A 1 117 ? -9.297 9.477 -3.604 1 33.78 117 LEU A CA 1
ATOM 925 C C . LEU A 1 117 ? -10.414 9.586 -2.57 1 33.78 117 LEU A C 1
ATOM 927 O O . LEU A 1 117 ? -10.367 10.453 -1.693 1 33.78 117 LEU A O 1
ATOM 931 N N . THR A 1 118 ? -11.672 9.25 -2.773 1 32.97 118 THR A N 1
ATOM 932 C CA . THR A 1 118 ? -12.469 9.547 -1.588 1 32.97 118 THR A CA 1
ATOM 933 C C . THR A 1 118 ? -12.07 8.641 -0.428 1 32.97 118 THR A C 1
ATOM 935 O O . THR A 1 118 ? -11.781 7.461 -0.629 1 32.97 118 THR A O 1
ATOM 938 N N . PRO A 1 119 ? -11.727 9.109 0.808 1 33.5 119 PRO A N 1
ATOM 939 C CA . PRO A 1 119 ? -11.508 8.375 2.059 1 33.5 119 PRO A CA 1
ATOM 940 C C . PRO A 1 119 ? -12.391 7.137 2.18 1 33.5 119 PRO A C 1
ATOM 942 O O . PRO A 1 119 ? -13.602 7.254 2.363 1 33.5 119 PRO A O 1
ATOM 945 N N . SER A 1 120 ? -12.516 6.262 1.324 1 31.45 120 SER A N 1
ATOM 946 C CA . SER A 1 120 ? -13.516 5.219 1.533 1 31.45 120 SER A CA 1
ATOM 947 C C . SER A 1 120 ? -13.258 4.461 2.83 1 31.45 120 SER A C 1
ATOM 949 O O . SER A 1 120 ? -12.117 4.156 3.162 1 31.45 120 SER A O 1
ATOM 951 N N . LYS A 1 121 ? -14.211 4.312 3.861 1 31.39 121 LYS A N 1
ATOM 952 C CA . LYS A 1 121 ? -14.547 3.455 4.992 1 31.39 121 LYS A CA 1
ATOM 953 C C . LYS A 1 121 ? -14.273 1.989 4.672 1 31.39 121 LYS A C 1
ATOM 955 O O . LYS A 1 121 ? -14.664 1.098 5.426 1 31.39 121 LYS A O 1
ATOM 960 N N . GLU A 1 122 ? -13.891 1.606 3.572 1 31.88 122 GLU A N 1
ATOM 961 C CA . GLU A 1 122 ? -13.945 0.189 3.229 1 31.88 122 GLU A CA 1
ATOM 962 C C . GLU A 1 122 ? -12.875 -0.603 3.971 1 31.88 122 GLU A C 1
ATOM 964 O O . GLU A 1 122 ? -12.719 -1.805 3.744 1 31.88 122 GLU A O 1
ATOM 969 N N . TRP A 1 123 ? -11.867 -0.017 4.605 1 32.41 123 TRP A N 1
ATOM 970 C CA . TRP A 1 123 ? -11.188 -0.947 5.504 1 32.41 123 TRP A CA 1
ATOM 971 C C . TRP A 1 123 ? -12.164 -1.531 6.52 1 32.41 123 TRP A C 1
ATOM 973 O O . TRP A 1 123 ? -11.797 -2.4 7.312 1 32.41 123 TRP A O 1
ATOM 983 N N . GLN A 1 124 ? -13.305 -0.781 6.879 1 29.86 124 GLN A N 1
ATOM 984 C CA . GLN A 1 124 ? -14.211 -1.229 7.938 1 29.86 124 GLN A CA 1
ATOM 985 C C . GLN A 1 124 ? -14.922 -2.52 7.539 1 29.86 124 GLN A C 1
ATOM 987 O O . GLN A 1 124 ? -15.516 -3.189 8.383 1 29.86 124 GLN A O 1
ATOM 992 N N . ALA A 1 125 ? -15.414 -2.668 6.273 1 31.31 125 ALA A N 1
ATOM 993 C CA . ALA A 1 125 ? -16.516 -3.607 6.047 1 31.31 125 ALA A CA 1
ATOM 994 C C . ALA A 1 125 ? -16.031 -5.051 6.141 1 31.31 125 ALA A C 1
ATOM 996 O O . ALA A 1 125 ? -16.828 -5.977 6.254 1 31.31 125 ALA A O 1
ATOM 997 N N . THR A 1 126 ? -14.859 -5.277 5.805 1 30.34 126 THR A N 1
ATOM 998 C CA . THR A 1 126 ? -14.672 -6.715 5.641 1 30.34 126 THR A CA 1
ATOM 999 C C . THR A 1 126 ? -14.758 -7.426 6.988 1 30.34 126 THR A C 1
ATOM 1001 O O . THR A 1 126 ? -14.492 -8.625 7.078 1 30.34 126 THR A O 1
ATOM 1004 N N . ARG A 1 127 ? -14.828 -6.695 8.164 1 29.34 127 ARG A N 1
ATOM 1005 C CA . ARG A 1 127 ? -14.93 -7.508 9.375 1 29.34 127 ARG A CA 1
ATOM 1006 C C . ARG A 1 127 ? -16.203 -8.344 9.367 1 29.34 127 ARG A C 1
ATOM 1008 O O . ARG A 1 127 ? -16.406 -9.188 10.242 1 29.34 127 ARG A O 1
ATOM 1015 N N . LYS A 1 128 ? -17.297 -7.758 8.797 1 30.23 128 LYS A N 1
ATOM 1016 C CA . LYS A 1 128 ? -18.5 -8.414 9.273 1 30.23 128 LYS A CA 1
ATOM 1017 C C . LYS A 1 128 ? -18.578 -9.859 8.781 1 30.23 128 LYS A C 1
ATOM 1019 O O . LYS A 1 128 ? -19.281 -10.688 9.367 1 30.23 128 LYS A O 1
ATOM 1024 N N . ARG A 1 129 ? -18.312 -10.023 7.469 1 29.94 129 ARG A N 1
ATOM 1025 C CA . ARG A 1 129 ? -18.922 -11.25 6.965 1 29.94 129 ARG A CA 1
ATOM 1026 C C . ARG A 1 129 ? -18.203 -12.484 7.496 1 29.94 129 ARG A C 1
ATOM 1028 O O . ARG A 1 129 ? -18.562 -13.609 7.16 1 29.94 129 ARG A O 1
ATOM 1035 N N . VAL A 1 130 ? -17.016 -12.312 8.062 1 30.7 130 VAL A N 1
ATOM 1036 C CA . VAL A 1 130 ? -16.469 -13.633 8.359 1 30.7 130 VAL A CA 1
ATOM 1037 C C . VAL A 1 130 ? -17.328 -14.328 9.406 1 30.7 130 VAL A C 1
ATOM 1039 O O . VAL A 1 130 ? -17.109 -15.5 9.727 1 30.7 130 VAL A O 1
ATOM 1042 N N . LEU A 1 131 ? -18.141 -13.609 10.188 1 29.48 131 LEU A N 1
ATOM 1043 C CA . LEU A 1 131 ? -18.719 -14.336 11.312 1 29.48 131 LEU A CA 1
ATOM 1044 C C . LEU A 1 131 ? -19.875 -15.219 10.852 1 29.48 131 LEU A C 1
ATOM 1046 O O . LEU A 1 131 ? -20.594 -15.797 11.672 1 29.48 131 LEU A O 1
ATOM 1050 N N . GLY A 1 132 ? -20.281 -15.07 9.625 1 30.11 132 GLY A N 1
ATOM 1051 C CA . GLY A 1 132 ? -21.609 -15.664 9.523 1 30.11 132 GLY A CA 1
ATOM 1052 C C . GLY A 1 132 ? -21.594 -17.172 9.711 1 30.11 132 GLY A C 1
ATOM 1053 O O . GLY A 1 132 ? -22.5 -17.859 9.25 1 30.11 132 GLY A O 1
ATOM 1054 N N . ALA A 1 133 ? -20.484 -17.828 10.016 1 26.88 133 ALA A N 1
ATOM 1055 C CA . ALA A 1 133 ? -20.781 -19.234 9.758 1 26.88 133 ALA A CA 1
ATOM 1056 C C . ALA A 1 133 ? -22.047 -19.688 10.492 1 26.88 133 ALA A C 1
ATOM 1058 O O . ALA A 1 133 ? -22.531 -18.984 11.383 1 26.88 133 ALA A O 1
ATOM 1059 N N . ARG A 1 134 ? -22.125 -21.203 10.719 1 25.55 134 ARG A N 1
ATOM 1060 C CA . ARG A 1 134 ? -23.047 -22.328 10.664 1 25.55 134 ARG A CA 1
ATOM 1061 C C . ARG A 1 134 ? -23.906 -22.406 11.922 1 25.55 134 ARG A C 1
ATOM 1063 O O . ARG A 1 134 ? -23.391 -22.672 13.016 1 25.55 134 ARG A O 1
ATOM 1070 N N . LYS A 1 135 ? -24.719 -21.266 12.156 1 31.94 135 LYS A N 1
ATOM 1071 C CA . LYS A 1 135 ? -25.688 -21.656 13.188 1 31.94 135 LYS A CA 1
ATOM 1072 C C . LYS A 1 135 ? -26.312 -23.016 12.867 1 31.94 135 LYS A C 1
ATOM 1074 O O . LYS A 1 135 ? -26.984 -23.172 11.844 1 31.94 135 LYS A O 1
ATOM 1079 N N . MET A 1 136 ? -25.469 -24.156 13.062 1 25.23 136 MET A N 1
ATOM 1080 C CA . MET A 1 136 ? -26.031 -25.5 13.008 1 25.23 136 MET A CA 1
ATOM 1081 C C . MET A 1 136 ? -27.312 -25.578 13.844 1 25.23 136 MET A C 1
ATOM 1083 O O . MET A 1 136 ? -27.297 -25.234 15.023 1 25.23 136 MET A O 1
ATOM 1087 N N . THR A 1 137 ? -28.391 -25.234 13.219 1 29.11 137 THR A N 1
ATOM 1088 C CA . THR A 1 137 ? -29.781 -25.438 13.57 1 29.11 137 THR A CA 1
ATOM 1089 C C . THR A 1 137 ? -30 -26.812 14.188 1 29.11 137 THR A C 1
ATOM 1091 O O . THR A 1 137 ? -29.641 -27.828 13.578 1 29.11 137 THR A O 1
ATOM 1094 N N . THR A 1 138 ? -29.703 -26.891 15.461 1 29.72 138 THR A N 1
ATOM 1095 C CA . THR A 1 138 ? -30.203 -28 16.266 1 29.72 138 THR A CA 1
ATOM 1096 C C . THR A 1 138 ? -31.656 -28.297 15.953 1 29.72 138 THR A C 1
ATOM 1098 O O . THR A 1 138 ? -32.469 -27.375 15.797 1 29.72 138 THR A O 1
ATOM 1101 N N . MET A 1 139 ? -31.922 -29.438 15.328 1 27.02 139 MET A N 1
ATOM 1102 C CA . MET A 1 139 ? -33.125 -30.203 14.953 1 27.02 139 MET A CA 1
ATOM 1103 C C . MET A 1 139 ? -34.094 -30.266 16.125 1 27.02 139 MET A C 1
ATOM 1105 O O . MET A 1 139 ? -33.75 -30.734 17.203 1 27.02 139 MET A O 1
ATOM 1109 N N . ARG A 1 140 ? -35.062 -29.344 16.062 1 26.83 140 ARG A N 1
ATOM 1110 C CA . ARG A 1 140 ? -36.312 -29.312 16.812 1 26.83 140 ARG A CA 1
ATOM 1111 C C . ARG A 1 140 ? -37.062 -30.641 16.688 1 26.83 140 ARG A C 1
ATOM 1113 O O . ARG A 1 140 ? -38.094 -30.844 17.359 1 26.83 140 ARG A O 1
ATOM 1120 N N . ARG A 1 141 ? -36.812 -31.531 15.594 1 25.36 141 ARG A N 1
ATOM 1121 C CA . ARG A 1 141 ? -38.062 -32.25 15.281 1 25.36 141 ARG A CA 1
ATOM 1122 C C . ARG A 1 141 ? -38.625 -32.906 16.531 1 25.36 141 ARG A C 1
ATOM 1124 O O . ARG A 1 141 ? -39.844 -32.75 16.797 1 25.36 141 ARG A O 1
ATOM 1131 N N . LEU A 1 142 ? -38.312 -34.094 16.891 1 27.69 142 LEU A N 1
ATOM 1132 C CA . LEU A 1 142 ? -39.375 -34.969 17.344 1 27.69 142 LEU A CA 1
ATOM 1133 C C . LEU A 1 142 ? -39.781 -34.656 18.781 1 27.69 142 LEU A C 1
ATOM 1135 O O . LEU A 1 142 ? -38.938 -34.438 19.641 1 27.69 142 LEU A O 1
ATOM 1139 N N . MET B 1 1 ? 32.312 -7.066 -25.203 1 39.38 1 MET B N 1
ATOM 1140 C CA . MET B 1 1 ? 31.203 -6.621 -24.375 1 39.38 1 MET B CA 1
ATOM 1141 C C . MET B 1 1 ? 29.984 -7.504 -24.609 1 39.38 1 MET B C 1
ATOM 1143 O O . MET B 1 1 ? 29.375 -7.473 -25.688 1 39.38 1 MET B O 1
ATOM 1147 N N . GLN B 1 2 ? 29.984 -8.781 -24.203 1 45.34 2 GLN B N 1
ATOM 1148 C CA . GLN B 1 2 ? 28.875 -9.719 -24.328 1 45.34 2 GLN B CA 1
ATOM 1149 C C . GLN B 1 2 ? 27.562 -9.102 -23.859 1 45.34 2 GLN B C 1
ATOM 1151 O O . GLN B 1 2 ? 27.469 -8.602 -22.734 1 45.34 2 GLN B O 1
ATOM 1156 N N . SER B 1 3 ? 26.812 -8.359 -24.625 1 46.72 3 SER B N 1
ATOM 1157 C CA . SER B 1 3 ? 25.469 -7.902 -24.312 1 46.72 3 SER B CA 1
ATOM 1158 C C . SER B 1 3 ? 24.688 -8.961 -23.531 1 46.72 3 SER B C 1
ATOM 1160 O O . SER B 1 3 ? 24.594 -10.109 -23.969 1 46.72 3 SER B O 1
ATOM 1162 N N . GLN B 1 4 ? 25.016 -9.148 -22.266 1 47.91 4 GLN B N 1
ATOM 1163 C CA . GLN B 1 4 ? 24.141 -10.047 -21.516 1 47.91 4 GLN B CA 1
ATOM 1164 C C . GLN B 1 4 ? 22.703 -9.969 -22 1 47.91 4 GLN B C 1
ATOM 1166 O O . GLN B 1 4 ? 22.078 -8.914 -21.938 1 47.91 4 GLN B O 1
ATOM 1171 N N . ASN B 1 5 ? 22.312 -10.344 -23.172 1 48 5 ASN B N 1
ATOM 1172 C CA . ASN B 1 5 ? 20.969 -10.492 -23.719 1 48 5 ASN B CA 1
ATOM 1173 C C . ASN B 1 5 ? 19.953 -10.82 -22.641 1 48 5 ASN B C 1
ATOM 1175 O O . ASN B 1 5 ? 20.062 -11.852 -21.969 1 48 5 ASN B O 1
ATOM 1179 N N . CYS B 1 6 ? 19.547 -9.812 -21.891 1 56.16 6 CYS B N 1
ATOM 1180 C CA . CYS B 1 6 ? 18.484 -10.023 -20.938 1 56.16 6 CYS B CA 1
ATOM 1181 C C . CYS B 1 6 ? 17.438 -10.984 -21.484 1 56.16 6 CYS B C 1
ATOM 1183 O O . CYS B 1 6 ? 16.75 -10.672 -22.469 1 56.16 6 CYS B O 1
ATOM 1185 N N . GLN B 1 7 ? 17.766 -12.164 -21.703 1 61.03 7 GLN B N 1
ATOM 1186 C CA . GLN B 1 7 ? 16.781 -13.148 -22.109 1 61.03 7 GLN B CA 1
ATOM 1187 C C . GLN B 1 7 ? 15.422 -12.867 -21.469 1 61.03 7 GLN B C 1
ATOM 1189 O O . GLN B 1 7 ? 15.32 -12.742 -20.25 1 61.03 7 GLN B O 1
ATOM 1194 N N . ARG B 1 8 ? 14.562 -12.172 -22.172 1 67.12 8 ARG B N 1
ATOM 1195 C CA . ARG B 1 8 ? 13.195 -11.93 -21.734 1 67.12 8 ARG B CA 1
ATOM 1196 C C . ARG B 1 8 ? 12.602 -13.172 -21.078 1 67.12 8 ARG B C 1
ATOM 1198 O O . ARG B 1 8 ? 12.812 -14.289 -21.547 1 67.12 8 ARG B O 1
ATOM 1205 N N . ALA B 1 9 ? 12.172 -13 -19.859 1 72.62 9 ALA B N 1
ATOM 1206 C CA . ALA B 1 9 ? 11.484 -14.094 -19.188 1 72.62 9 ALA B CA 1
ATOM 1207 C C . ALA B 1 9 ? 10.43 -14.734 -20.078 1 72.62 9 ALA B C 1
ATOM 1209 O O . ALA B 1 9 ? 9.789 -14.039 -20.875 1 72.62 9 ALA B O 1
ATOM 1210 N N . PRO B 1 10 ? 10.508 -16.094 -20.281 1 78.88 10 PRO B N 1
ATOM 1211 C CA . PRO B 1 10 ? 9.508 -16.797 -21.109 1 78.88 10 PRO B CA 1
ATOM 1212 C C . PRO B 1 10 ? 8.086 -16.328 -20.812 1 78.88 10 PRO B C 1
ATOM 1214 O O . PRO B 1 10 ? 7.762 -15.977 -19.688 1 78.88 10 PRO B O 1
ATOM 1217 N N . ALA B 1 11 ? 7.332 -16.234 -21.859 1 89.94 11 ALA B N 1
ATOM 1218 C CA . ALA B 1 11 ? 5.934 -15.812 -21.766 1 89.94 11 ALA B CA 1
ATOM 1219 C C . ALA B 1 11 ? 5.129 -16.797 -20.922 1 89.94 11 ALA B C 1
ATOM 1221 O O . ALA B 1 11 ? 5.402 -18 -20.922 1 89.94 11 ALA B O 1
ATOM 1222 N N . TRP B 1 12 ? 4.27 -16.359 -20.188 1 95.88 12 TRP B N 1
ATOM 1223 C CA . TRP B 1 12 ? 3.357 -17.172 -19.391 1 95.88 12 TRP B CA 1
ATOM 1224 C C . TRP B 1 12 ? 2.346 -17.891 -20.281 1 95.88 12 TRP B C 1
ATOM 1226 O O . TRP B 1 12 ? 1.679 -17.25 -21.094 1 95.88 12 TRP B O 1
ATOM 1236 N N . THR B 1 13 ? 2.311 -19.219 -20.141 1 95.5 13 THR B N 1
ATOM 1237 C CA . THR B 1 13 ? 1.253 -19.969 -20.812 1 95.5 13 THR B CA 1
ATOM 1238 C C . THR B 1 13 ? -0.051 -19.891 -20.031 1 95.5 13 THR B C 1
ATOM 1240 O O . THR B 1 13 ? -0.051 -19.516 -18.859 1 95.5 13 THR B O 1
ATOM 1243 N N . GLU B 1 14 ? -1.177 -20.219 -20.734 1 96.12 14 GLU B N 1
ATOM 1244 C CA . GLU B 1 14 ? -2.473 -20.203 -20.062 1 96.12 14 GLU B CA 1
ATOM 1245 C C . GLU B 1 14 ? -2.502 -21.172 -18.891 1 96.12 14 GLU B C 1
ATOM 1247 O O . GLU B 1 14 ? -3.07 -20.875 -17.828 1 96.12 14 GLU B O 1
ATOM 1252 N N . ARG B 1 15 ? -1.985 -22.344 -19.125 1 96.25 15 ARG B N 1
ATOM 1253 C CA . ARG B 1 15 ? -1.959 -23.359 -18.062 1 96.25 15 ARG B CA 1
ATOM 1254 C C . ARG B 1 15 ? -1.14 -22.891 -16.875 1 96.25 15 ARG B C 1
ATOM 1256 O O . ARG B 1 15 ? -1.54 -23.094 -15.727 1 96.25 15 ARG B O 1
ATOM 1263 N N . GLU B 1 16 ? -0.043 -22.266 -17.141 1 97.06 16 GLU B N 1
ATOM 1264 C CA . GLU B 1 16 ? 0.804 -21.719 -16.078 1 97.06 16 GLU B CA 1
ATOM 1265 C C . GLU B 1 16 ? 0.06 -20.672 -15.258 1 97.06 16 GLU B C 1
ATOM 1267 O O . GLU B 1 16 ? 0.172 -20.641 -14.031 1 97.06 16 GLU B O 1
ATOM 1272 N N . VAL B 1 17 ? -0.657 -19.797 -15.961 1 97.88 17 VAL B N 1
ATOM 1273 C CA . VAL B 1 17 ? -1.396 -18.734 -15.297 1 97.88 17 VAL B CA 1
ATOM 1274 C C . VAL B 1 17 ? -2.484 -19.328 -14.414 1 97.88 17 VAL B C 1
ATOM 1276 O O . VAL B 1 17 ? -2.656 -18.906 -13.266 1 97.88 17 VAL B O 1
ATOM 1279 N N . ARG B 1 18 ? -3.158 -20.344 -14.898 1 97.69 18 ARG B N 1
ATOM 1280 C CA . ARG B 1 18 ? -4.203 -20.984 -14.117 1 97.69 18 ARG B CA 1
ATOM 1281 C C . ARG B 1 18 ? -3.625 -21.641 -12.867 1 97.69 18 ARG B C 1
ATOM 1283 O O . ARG B 1 18 ? -4.215 -21.578 -11.789 1 97.69 18 ARG B O 1
ATOM 1290 N N . ASP B 1 19 ? -2.525 -22.312 -13.039 1 98.31 19 ASP B N 1
ATOM 1291 C CA . ASP B 1 19 ? -1.866 -22.938 -11.898 1 98.31 19 ASP B CA 1
ATOM 1292 C C . ASP B 1 19 ? -1.384 -21.906 -10.898 1 98.31 19 ASP B C 1
ATOM 1294 O O . ASP B 1 19 ? -1.472 -22.109 -9.688 1 98.31 19 ASP B O 1
ATOM 1298 N N . LEU B 1 20 ? -0.906 -20.844 -11.398 1 98.31 20 LEU B N 1
ATOM 1299 C CA . LEU B 1 20 ? -0.5 -19.75 -10.523 1 98.31 20 LEU B CA 1
ATOM 1300 C C . LEU B 1 20 ? -1.681 -19.25 -9.695 1 98.31 20 LEU B C 1
ATOM 1302 O O . LEU B 1 20 ? -1.556 -19.047 -8.484 1 98.31 20 LEU B O 1
ATOM 1306 N N . ILE B 1 21 ? -2.76 -18.984 -10.336 1 98 21 ILE B N 1
ATOM 1307 C CA . ILE B 1 21 ? -3.961 -18.516 -9.656 1 98 21 ILE B CA 1
ATOM 1308 C C . ILE B 1 21 ? -4.379 -19.516 -8.594 1 98 21 ILE B C 1
ATOM 1310 O O . ILE B 1 21 ? -4.785 -19.141 -7.492 1 98 21 ILE B O 1
ATOM 1314 N N . ALA B 1 22 ? -4.266 -20.781 -8.977 1 97.69 22 ALA B N 1
ATOM 1315 C CA . ALA B 1 22 ? -4.609 -21.828 -8.023 1 97.69 22 ALA B CA 1
ATOM 1316 C C . ALA B 1 22 ? -3.684 -21.797 -6.812 1 97.69 22 ALA B C 1
ATOM 1318 O O . ALA B 1 22 ? -4.141 -21.922 -5.672 1 97.69 22 ALA B O 1
ATOM 1319 N N . VAL B 1 23 ? -2.383 -21.656 -7.023 1 98.19 23 VAL B N 1
ATOM 1320 C CA . VAL B 1 23 ? -1.403 -21.594 -5.941 1 98.19 23 VAL B CA 1
ATOM 1321 C C . VAL B 1 23 ? -1.639 -20.328 -5.113 1 98.19 23 VAL B C 1
ATOM 1323 O O . VAL B 1 23 ? -1.629 -20.375 -3.881 1 98.19 23 VAL B O 1
ATOM 1326 N N . TRP B 1 24 ? -1.835 -19.297 -5.789 1 97.38 24 TRP B N 1
ATOM 1327 C CA . TRP B 1 24 ? -2.146 -18.016 -5.164 1 97.38 24 TRP B CA 1
ATOM 1328 C C . TRP B 1 24 ? -3.432 -18.109 -4.348 1 97.38 24 TRP B C 1
ATOM 1330 O O . TRP B 1 24 ? -3.52 -17.531 -3.258 1 97.38 24 TRP B O 1
ATOM 1340 N N . GLY B 1 25 ? -4.359 -18.797 -4.867 1 96.62 25 GLY B N 1
ATOM 1341 C CA . GLY B 1 25 ? -5.672 -18.938 -4.25 1 96.62 25 GLY B CA 1
ATOM 1342 C C . GLY B 1 25 ? -5.699 -19.922 -3.109 1 96.62 25 GLY B C 1
ATOM 1343 O O . GLY B 1 25 ? -6.742 -20.141 -2.486 1 96.62 25 GLY B O 1
ATOM 1344 N N . ASP B 1 26 ? -4.602 -20.531 -2.883 1 96.25 26 ASP B N 1
ATOM 1345 C CA . ASP B 1 26 ? -4.512 -21.438 -1.747 1 96.25 26 ASP B CA 1
ATOM 1346 C C . ASP B 1 26 ? -4.914 -20.734 -0.449 1 96.25 26 ASP B C 1
ATOM 1348 O O . ASP B 1 26 ? -4.523 -19.594 -0.206 1 96.25 26 ASP B O 1
ATOM 1352 N N . LYS B 1 27 ? -5.641 -21.453 0.493 1 94.25 27 LYS B N 1
ATOM 1353 C CA . LYS B 1 27 ? -6.188 -20.875 1.718 1 94.25 27 LYS B CA 1
ATOM 1354 C C . LYS B 1 27 ? -5.074 -20.359 2.623 1 94.25 27 LYS B C 1
ATOM 1356 O O . LYS B 1 27 ? -5.207 -19.297 3.229 1 94.25 27 LYS B O 1
ATOM 1361 N N . SER B 1 28 ? -4.023 -21.125 2.729 1 95.44 28 SER B N 1
ATOM 1362 C CA . SER B 1 28 ? -2.914 -20.734 3.588 1 95.44 28 SER B CA 1
ATOM 1363 C C . SER B 1 28 ? -2.234 -19.469 3.072 1 95.44 28 SER B C 1
ATOM 1365 O O . SER B 1 28 ? -1.887 -18.594 3.854 1 95.44 28 SER B O 1
ATOM 1367 N N . VAL B 1 29 ? -2.068 -19.375 1.789 1 96.19 29 VAL B N 1
ATOM 1368 C CA . VAL B 1 29 ? -1.427 -18.234 1.161 1 96.19 29 VAL B CA 1
ATOM 1369 C C . VAL B 1 29 ? -2.311 -17 1.322 1 96.19 29 VAL B C 1
ATOM 1371 O O . VAL B 1 29 ? -1.839 -15.938 1.752 1 96.19 29 VAL B O 1
ATOM 1374 N N . LEU B 1 30 ? -3.537 -17.156 1.069 1 93.81 30 LEU B N 1
ATOM 1375 C CA . LEU B 1 30 ? -4.48 -16.047 1.188 1 93.81 30 LEU B CA 1
ATOM 1376 C C . LEU B 1 30 ? -4.578 -15.578 2.633 1 93.81 30 LEU B C 1
ATOM 1378 O O . LEU B 1 30 ? -4.641 -14.375 2.891 1 93.81 30 LEU B O 1
ATOM 1382 N N . ALA B 1 31 ? -4.613 -16.5 3.529 1 95 31 ALA B N 1
ATOM 1383 C CA . ALA B 1 31 ? -4.672 -16.141 4.945 1 95 31 ALA B CA 1
ATOM 1384 C C . ALA B 1 31 ? -3.463 -15.312 5.355 1 95 31 ALA B C 1
ATOM 1386 O O . ALA B 1 31 ? -3.596 -14.336 6.094 1 95 31 ALA B O 1
ATOM 1387 N N . GLU B 1 32 ? -2.301 -15.711 4.898 1 96.25 32 GLU B N 1
ATOM 1388 C CA . GLU B 1 32 ? -1.083 -14.977 5.223 1 96.25 32 GLU B CA 1
ATOM 1389 C C . GLU B 1 32 ? -1.104 -13.57 4.617 1 96.25 32 GLU B C 1
ATOM 1391 O O . GLU B 1 32 ? -0.673 -12.609 5.25 1 96.25 32 GLU B O 1
ATOM 1396 N N . LEU B 1 33 ? -1.597 -13.516 3.432 1 93.62 33 LEU B N 1
ATOM 1397 C CA . LEU B 1 33 ? -1.714 -12.219 2.781 1 93.62 33 LEU B CA 1
ATOM 1398 C C . LEU B 1 33 ? -2.639 -11.297 3.568 1 93.62 33 LEU B C 1
ATOM 1400 O O . LEU B 1 33 ? -2.295 -10.141 3.83 1 93.62 33 LEU B O 1
ATOM 1404 N N . VAL B 1 34 ? -3.744 -11.836 3.969 1 92.31 34 VAL B N 1
ATOM 1405 C CA . VAL B 1 34 ? -4.73 -11.062 4.715 1 92.31 34 VAL B CA 1
ATOM 1406 C C . VAL B 1 34 ? -4.145 -10.633 6.059 1 92.31 34 VAL B C 1
ATOM 1408 O O . VAL B 1 34 ? -4.277 -9.477 6.461 1 92.31 34 VAL B O 1
ATOM 1411 N N . LEU B 1 35 ? -3.516 -11.492 6.688 1 95.69 35 LEU B N 1
ATOM 1412 C CA . LEU B 1 35 ? -2.914 -11.203 7.984 1 95.69 35 LEU B CA 1
ATOM 1413 C C . LEU B 1 35 ? -1.834 -10.141 7.859 1 95.69 35 LEU B C 1
ATOM 1415 O O . LEU B 1 35 ? -1.732 -9.25 8.711 1 95.69 35 LEU B O 1
ATOM 1419 N N . SER B 1 36 ? -1.011 -10.242 6.812 1 95.12 36 SER B N 1
ATOM 1420 C CA . SER B 1 36 ? 0.031 -9.25 6.574 1 95.12 36 SER B CA 1
ATOM 1421 C C . SER B 1 36 ? -0.562 -7.852 6.41 1 95.12 36 SER B C 1
ATOM 1423 O O . SER B 1 36 ? -0.082 -6.891 7.016 1 95.12 36 SER B O 1
ATOM 1425 N N . GLU B 1 37 ? -1.594 -7.824 5.688 1 92.12 37 GLU B N 1
ATOM 1426 C CA . GLU B 1 37 ? -2.258 -6.547 5.449 1 92.12 37 GLU B CA 1
ATOM 1427 C C . GLU B 1 37 ? -2.863 -5.988 6.734 1 92.12 37 GLU B C 1
ATOM 1429 O O . GLU B 1 37 ? -2.768 -4.789 7.004 1 92.12 37 GLU B O 1
ATOM 1434 N N . LEU B 1 38 ? -3.523 -6.828 7.48 1 94.31 38 LEU B N 1
ATOM 1435 C CA . LEU B 1 38 ? -4.16 -6.426 8.727 1 94.31 38 LEU B CA 1
ATOM 1436 C C . LEU B 1 38 ? -3.127 -5.902 9.719 1 94.31 38 LEU B C 1
ATOM 1438 O O . LEU B 1 38 ? -3.352 -4.887 10.383 1 94.31 38 LEU B O 1
ATOM 1442 N N . HIS B 1 39 ? -2.021 -6.555 9.758 1 95.69 39 HIS B N 1
ATOM 1443 C CA . HIS B 1 39 ? -0.951 -6.129 10.656 1 95.69 39 HIS B CA 1
ATOM 1444 C C . HIS B 1 39 ? -0.418 -4.754 10.258 1 95.69 39 HIS B C 1
ATOM 1446 O O . HIS B 1 39 ? -0.235 -3.889 11.117 1 95.69 39 HIS B O 1
ATOM 1452 N N . SER B 1 40 ? -0.206 -4.57 9.016 1 95.19 40 SER B N 1
ATOM 1453 C CA . SER B 1 40 ? 0.281 -3.285 8.523 1 95.19 40 SER B CA 1
ATOM 1454 C C . SER B 1 40 ? -0.716 -2.168 8.812 1 95.19 40 SER B C 1
ATOM 1456 O O . SER B 1 40 ? -0.337 -1.1 9.297 1 95.19 40 SER B O 1
ATOM 1458 N N . LYS B 1 41 ? -1.933 -2.408 8.586 1 94.75 41 LYS B N 1
ATOM 1459 C CA . LYS B 1 41 ? -2.986 -1.423 8.812 1 94.75 41 LYS B CA 1
ATOM 1460 C C . LYS B 1 41 ? -3.061 -1.029 10.289 1 94.75 41 LYS B C 1
ATOM 1462 O O . LYS B 1 41 ? -3.199 0.152 10.617 1 94.75 41 LYS B O 1
ATOM 1467 N N . ARG B 1 42 ? -2.977 -1.961 11.094 1 97.12 42 ARG B N 1
ATOM 1468 C CA . ARG B 1 42 ? -3.025 -1.719 12.531 1 97.12 42 ARG B CA 1
ATOM 1469 C C . ARG B 1 42 ? -1.831 -0.887 12.992 1 97.12 42 ARG B C 1
ATOM 1471 O O . ARG B 1 42 ? -1.987 0.062 13.766 1 97.12 42 ARG B O 1
ATOM 1478 N N . ARG B 1 43 ? -0.696 -1.247 12.539 1 96.38 43 ARG B N 1
ATOM 1479 C CA . ARG B 1 43 ? 0.513 -0.509 12.891 1 96.38 43 ARG B CA 1
ATOM 1480 C C . ARG B 1 43 ? 0.426 0.939 12.422 1 96.38 43 ARG B C 1
ATOM 1482 O O . ARG B 1 43 ? 0.714 1.863 13.188 1 96.38 43 ARG B O 1
ATOM 1489 N N . ASN B 1 44 ? -0.038 1.095 11.195 1 94.94 44 ASN B N 1
ATOM 1490 C CA . ASN B 1 44 ? -0.179 2.441 10.656 1 94.94 44 ASN B CA 1
ATOM 1491 C C . ASN B 1 44 ? -1.21 3.254 11.43 1 94.94 44 ASN B C 1
ATOM 1493 O O . ASN B 1 44 ? -0.998 4.438 11.695 1 94.94 44 ASN B O 1
ATOM 1497 N N . ALA B 1 45 ? -2.26 2.604 11.812 1 97.19 45 ALA B N 1
ATOM 1498 C CA . ALA B 1 45 ? -3.277 3.268 12.625 1 97.19 45 ALA B CA 1
ATOM 1499 C C . ALA B 1 45 ? -2.688 3.766 13.938 1 97.19 45 ALA B C 1
ATOM 1501 O O . ALA B 1 45 ? -2.986 4.879 14.375 1 97.19 45 ALA B O 1
ATOM 1502 N N . ASN B 1 46 ? -1.861 3 14.508 1 98 46 ASN B N 1
ATOM 1503 C CA . ASN B 1 46 ? -1.201 3.383 15.75 1 98 46 ASN B CA 1
ATOM 1504 C C . ASN B 1 46 ? -0.295 4.594 15.555 1 98 46 ASN B C 1
ATOM 1506 O O . ASN B 1 46 ? -0.24 5.48 16.422 1 98 46 ASN B O 1
ATOM 1510 N N . ILE B 1 47 ? 0.346 4.676 14.492 1 97.81 47 ILE B N 1
ATOM 1511 C CA . ILE B 1 47 ? 1.253 5.777 14.188 1 97.81 47 ILE B CA 1
ATOM 1512 C C . ILE B 1 47 ? 0.459 7.074 14.039 1 97.81 47 ILE B C 1
ATOM 1514 O O . ILE B 1 47 ? 0.838 8.109 14.594 1 97.81 47 ILE B O 1
ATOM 1518 N N . PHE B 1 48 ? -0.653 7.023 13.383 1 98 48 PHE B N 1
ATOM 1519 C CA . PHE B 1 48 ? -1.461 8.219 13.195 1 98 48 PHE B CA 1
ATOM 1520 C C . PHE B 1 48 ? -2.135 8.641 14.492 1 98 48 PHE B C 1
ATOM 1522 O O . PHE B 1 48 ? -2.344 9.828 14.742 1 98 48 PHE B O 1
ATOM 1529 N N . GLU B 1 49 ? -2.416 7.672 15.312 1 98.5 49 GLU B N 1
ATOM 1530 C CA . GLU B 1 49 ? -2.859 7.996 16.672 1 98.5 49 GLU B CA 1
ATOM 1531 C C . GLU B 1 49 ? -1.789 8.773 17.422 1 98.5 49 GLU B C 1
ATOM 1533 O O . GLU B 1 49 ? -2.094 9.758 18.109 1 98.5 49 GLU B O 1
ATOM 1538 N N . LYS B 1 50 ? -0.597 8.391 17.312 1 98.44 50 LYS B N 1
ATOM 1539 C CA . LYS B 1 50 ? 0.533 9.086 17.922 1 98.44 50 LYS B CA 1
ATOM 1540 C C . LYS B 1 50 ? 0.673 10.5 17.375 1 98.44 50 LYS B C 1
ATOM 1542 O O . LYS B 1 50 ? 0.913 11.445 18.141 1 98.44 50 LYS B O 1
ATOM 1547 N N . ILE B 1 51 ? 0.477 10.641 16.125 1 98.5 51 ILE B N 1
ATOM 1548 C CA . ILE B 1 51 ? 0.555 11.953 15.492 1 98.5 51 ILE B CA 1
ATOM 1549 C C . ILE B 1 51 ? -0.571 12.844 16 1 98.5 51 ILE B C 1
ATOM 1551 O O . ILE B 1 51 ? -0.341 14 16.359 1 98.5 51 ILE B O 1
ATOM 1555 N N . SER B 1 52 ? -1.741 12.289 16.078 1 98.56 52 SER B N 1
ATOM 1556 C CA . SER B 1 52 ? -2.883 13.031 16.609 1 98.56 52 SER B CA 1
ATOM 1557 C C . SER B 1 52 ? -2.631 13.477 18.047 1 98.56 52 SER B C 1
ATOM 1559 O O . SER B 1 52 ? -2.918 14.625 18.406 1 98.56 52 SER B O 1
ATOM 1561 N N . LYS B 1 53 ? -2.08 12.641 18.859 1 98.44 53 LYS B N 1
ATOM 1562 C CA . LYS B 1 53 ? -1.738 12.969 20.234 1 98.44 53 LYS B CA 1
ATOM 1563 C C . LYS B 1 53 ? -0.688 14.078 20.297 1 98.44 53 LYS B C 1
ATOM 1565 O O . LYS B 1 53 ? -0.765 14.977 21.141 1 98.44 53 LYS B O 1
ATOM 1570 N N . GLY B 1 54 ? 0.272 14.016 19.375 1 98.38 54 GLY B N 1
ATOM 1571 C CA . GLY B 1 54 ? 1.265 15.078 19.281 1 98.38 54 GLY B CA 1
ATOM 1572 C C . GLY B 1 54 ? 0.663 16.422 18.938 1 98.38 54 GLY B C 1
ATOM 1573 O O . GLY B 1 54 ? 1.038 17.438 19.531 1 98.38 54 GLY B O 1
ATOM 1574 N N . MET B 1 55 ? -0.317 16.469 18.078 1 98.19 55 MET B N 1
ATOM 1575 C CA . MET B 1 55 ? -1.021 17.688 17.719 1 98.19 55 MET B CA 1
ATOM 1576 C C . MET B 1 55 ? -1.811 18.234 18.906 1 98.19 55 MET B C 1
ATOM 1578 O O . MET B 1 55 ? -1.818 19.438 19.141 1 98.19 55 MET B O 1
ATOM 1582 N N . LYS B 1 56 ? -2.41 17.297 19.672 1 98 56 LYS B N 1
ATOM 1583 C CA . LYS B 1 56 ? -3.18 17.688 20.844 1 98 56 LYS B CA 1
ATOM 1584 C C . LYS B 1 56 ? -2.279 18.312 21.906 1 98 56 LYS B C 1
ATOM 1586 O O . LYS B 1 56 ? -2.668 19.281 22.562 1 98 56 LYS B O 1
ATOM 1591 N N . HIS B 1 57 ? -1.126 17.797 22.016 1 97.88 57 HIS B N 1
ATOM 1592 C CA . HIS B 1 57 ? -0.161 18.312 22.969 1 97.88 57 HIS B CA 1
ATOM 1593 C C . HIS B 1 57 ? 0.228 19.75 22.656 1 97.88 57 HIS B C 1
ATOM 1595 O O . HIS B 1 57 ? 0.494 20.547 23.562 1 97.88 57 HIS B O 1
ATOM 1601 N N . ILE B 1 58 ? 0.275 20.062 21.375 1 96.88 58 ILE B N 1
ATOM 1602 C CA . ILE B 1 58 ? 0.597 21.422 20.938 1 96.88 58 ILE B CA 1
ATOM 1603 C C . ILE B 1 58 ? -0.603 22.344 21.172 1 96.88 58 ILE B C 1
ATOM 1605 O O . ILE B 1 58 ? -0.44 23.531 21.406 1 96.88 58 ILE B O 1
ATOM 1609 N N . GLY B 1 59 ? -1.841 21.797 20.984 1 97 59 GLY B N 1
ATOM 1610 C CA . GLY B 1 59 ? -3.031 22.578 21.25 1 97 59 GLY B CA 1
ATOM 1611 C C . GLY B 1 59 ? -4.098 22.438 20.188 1 97 59 GLY B C 1
ATOM 1612 O O . GLY B 1 59 ? -5.113 23.141 20.219 1 97 59 GLY B O 1
ATOM 1613 N N . TYR B 1 60 ? -3.844 21.469 19.25 1 96.38 60 TYR B N 1
ATOM 1614 C CA . TYR B 1 60 ? -4.805 21.266 18.172 1 96.38 60 TYR B CA 1
ATOM 1615 C C . TYR B 1 60 ? -5.586 19.969 18.375 1 96.38 60 TYR B C 1
ATOM 1617 O O . TYR B 1 60 ? -5.004 18.922 18.656 1 96.38 60 TYR B O 1
ATOM 1625 N N . ASN B 1 61 ? -6.844 20.094 18.297 1 94.12 61 ASN B N 1
ATOM 1626 C CA . ASN B 1 61 ? -7.676 18.906 18.438 1 94.12 61 ASN B CA 1
ATOM 1627 C C . ASN B 1 61 ? -8.023 18.312 17.078 1 94.12 61 ASN B C 1
ATOM 1629 O O . ASN B 1 61 ? -9.133 18.516 16.562 1 94.12 61 ASN B O 1
ATOM 1633 N N . LYS B 1 62 ? -7.109 17.578 16.547 1 95.75 62 LYS B N 1
ATOM 1634 C CA . LYS B 1 62 ? -7.289 16.891 15.266 1 95.75 62 LYS B CA 1
ATOM 1635 C C . LYS B 1 62 ? -7.379 15.383 15.453 1 95.75 62 LYS B C 1
ATOM 1637 O O . LYS B 1 62 ? -6.582 14.797 16.188 1 95.75 62 LYS B O 1
ATOM 1642 N N . ASP B 1 63 ? -8.344 14.75 14.75 1 95.88 63 ASP B N 1
ATOM 1643 C CA . ASP B 1 63 ? -8.516 13.297 14.781 1 95.88 63 ASP B CA 1
ATOM 1644 C C . ASP B 1 63 ? -7.43 12.602 13.969 1 95.88 63 ASP B C 1
ATOM 1646 O O . ASP B 1 63 ? -6.863 13.188 13.047 1 95.88 63 ASP B O 1
ATOM 1650 N N . PRO B 1 64 ? -7.16 11.383 14.391 1 97.56 64 PRO B N 1
ATOM 1651 C CA . PRO B 1 64 ? -6.156 10.641 13.633 1 97.56 64 PRO B CA 1
ATOM 1652 C C . PRO B 1 64 ? -6.48 10.555 12.148 1 97.56 64 PRO B C 1
ATOM 1654 O O . PRO B 1 64 ? -5.582 10.656 11.305 1 97.56 64 PRO B O 1
ATOM 1657 N N . GLN B 1 65 ? -7.652 10.336 11.844 1 96.31 65 GLN B N 1
ATOM 1658 C CA . GLN B 1 65 ? -8.055 10.242 10.445 1 96.31 65 GLN B CA 1
ATOM 1659 C C . GLN B 1 65 ? -7.824 11.562 9.711 1 96.31 65 GLN B C 1
ATOM 1661 O O . GLN B 1 65 ? -7.414 11.57 8.547 1 96.31 65 GLN B O 1
ATOM 1666 N N . GLN B 1 66 ? -8.086 12.656 10.367 1 95.31 66 GLN B N 1
ATOM 1667 C CA . GLN B 1 66 ? -7.82 13.961 9.781 1 95.31 66 GLN B CA 1
ATOM 1668 C C . GLN B 1 66 ? -6.332 14.164 9.516 1 95.31 66 GLN B C 1
ATOM 1670 O O . GLN B 1 66 ? -5.945 14.656 8.461 1 95.31 66 GLN B O 1
ATOM 1675 N N . CYS B 1 67 ? -5.539 13.766 10.477 1 97.75 67 CYS B N 1
ATOM 1676 C CA . CYS B 1 67 ? -4.094 13.875 10.312 1 97.75 67 CYS B CA 1
ATOM 1677 C C . CYS B 1 67 ? -3.609 13.016 9.148 1 97.75 67 CYS B C 1
ATOM 1679 O O . CYS B 1 67 ? -2.783 13.453 8.344 1 97.75 67 CYS B O 1
ATOM 1681 N N . ARG B 1 68 ? -4.195 11.875 9.078 1 97.12 68 ARG B N 1
ATOM 1682 C CA . ARG B 1 68 ? -3.834 10.945 8.016 1 97.12 68 ARG B CA 1
ATOM 1683 C C . ARG B 1 68 ? -4.152 11.539 6.641 1 97.12 68 ARG B C 1
ATOM 1685 O O . ARG B 1 68 ? -3.328 11.484 5.727 1 97.12 68 ARG B O 1
ATOM 1692 N N . MET B 1 69 ? -5.258 12.094 6.504 1 96.25 69 MET B N 1
ATOM 1693 C CA . MET B 1 69 ? -5.684 12.656 5.227 1 96.25 69 MET B CA 1
ATOM 1694 C C . MET B 1 69 ? -4.836 13.875 4.859 1 96.25 69 MET B C 1
ATOM 1696 O O . MET B 1 69 ? -4.488 14.062 3.691 1 96.25 69 MET B O 1
ATOM 1700 N N . LYS B 1 70 ? -4.516 14.688 5.84 1 97.06 70 LYS B N 1
ATOM 1701 C CA . LYS B 1 70 ? -3.695 15.867 5.562 1 97.06 70 LYS B CA 1
ATOM 1702 C C . LYS B 1 70 ? -2.281 15.469 5.148 1 97.06 70 LYS B C 1
ATOM 1704 O O . LYS B 1 70 ? -1.7 16.062 4.246 1 97.06 70 LYS B O 1
ATOM 1709 N N . ILE B 1 71 ? -1.785 14.469 5.773 1 96.56 71 ILE B N 1
ATOM 1710 C CA . ILE B 1 71 ? -0.458 13.961 5.441 1 96.56 71 ILE B CA 1
ATOM 1711 C C . ILE B 1 71 ? -0.465 13.391 4.027 1 96.56 71 ILE B C 1
ATOM 1713 O O . ILE B 1 71 ? 0.468 13.617 3.254 1 96.56 71 ILE B O 1
ATOM 1717 N N . LYS B 1 72 ? -1.411 12.617 3.705 1 94.94 72 LYS B N 1
ATOM 1718 C CA . LYS B 1 72 ? -1.564 12.086 2.354 1 94.94 72 LYS B CA 1
ATOM 1719 C C . LYS B 1 72 ? -1.562 13.203 1.316 1 94.94 72 LYS B C 1
ATOM 1721 O O . LYS B 1 72 ? -0.849 13.125 0.313 1 94.94 72 LYS B O 1
ATOM 1726 N N . GLU B 1 73 ? -2.35 14.219 1.585 1 94 73 GLU B N 1
ATOM 1727 C CA . GLU B 1 73 ? -2.418 15.375 0.692 1 94 73 GLU B CA 1
ATOM 1728 C C . GLU B 1 73 ? -1.051 16.031 0.535 1 94 73 GLU B C 1
ATOM 1730 O O . GLU B 1 73 ? -0.644 16.375 -0.579 1 94 73 GLU B O 1
ATOM 1735 N N . LEU B 1 74 ? -0.412 16.266 1.634 1 95.81 74 LEU B N 1
ATOM 1736 C CA . LEU B 1 74 ? 0.898 16.906 1.635 1 95.81 74 LEU B CA 1
ATOM 1737 C C . LEU B 1 74 ? 1.916 16.062 0.874 1 95.81 74 LEU B C 1
ATOM 1739 O O . LEU B 1 74 ? 2.721 16.609 0.108 1 95.81 74 LEU B O 1
ATOM 1743 N N . ARG B 1 75 ? 1.835 14.828 1.14 1 93.81 75 ARG B N 1
ATOM 1744 C CA . ARG B 1 75 ? 2.727 13.906 0.444 1 93.81 75 ARG B CA 1
ATOM 1745 C C . ARG B 1 75 ? 2.488 13.945 -1.062 1 93.81 75 ARG B C 1
ATOM 1747 O O . ARG B 1 75 ? 3.439 13.992 -1.845 1 93.81 75 ARG B O 1
ATOM 1754 N N . GLN B 1 76 ? 1.27 13.922 -1.536 1 93 76 GLN B N 1
ATOM 1755 C CA . GLN B 1 76 ? 0.917 13.977 -2.951 1 93 76 GLN B CA 1
ATOM 1756 C C . GLN B 1 76 ? 1.387 15.289 -3.58 1 93 76 GLN B C 1
ATOM 1758 O O . GLN B 1 76 ? 1.938 15.289 -4.684 1 93 76 GLN B O 1
ATOM 1763 N N . ALA B 1 77 ? 1.17 16.375 -2.871 1 92.62 77 ALA B N 1
ATOM 1764 C CA . ALA B 1 77 ? 1.613 17.672 -3.354 1 92.62 77 ALA B CA 1
ATOM 1765 C C . ALA B 1 77 ? 3.129 17.719 -3.521 1 92.62 77 ALA B C 1
ATOM 1767 O O . ALA B 1 77 ? 3.637 18.234 -4.52 1 92.62 77 ALA B O 1
ATOM 1768 N N . TYR B 1 78 ? 3.775 17.141 -2.621 1 92.12 78 TYR B N 1
ATOM 1769 C CA . TYR B 1 78 ? 5.23 17.078 -2.658 1 92.12 78 TYR B CA 1
ATOM 1770 C C . TYR B 1 78 ? 5.715 16.266 -3.859 1 92.12 78 TYR B C 1
ATOM 1772 O O . TYR B 1 78 ? 6.609 16.703 -4.586 1 92.12 78 TYR B O 1
ATOM 1780 N N . GLN B 1 79 ? 5.125 15.164 -4.051 1 91.06 79 GLN B N 1
ATOM 1781 C CA . GLN B 1 79 ? 5.5 14.281 -5.152 1 91.06 79 GLN B CA 1
ATOM 1782 C C . GLN B 1 79 ? 5.238 14.953 -6.5 1 91.06 79 GLN B C 1
ATOM 1784 O O . GLN B 1 79 ? 6.074 14.883 -7.406 1 91.06 79 GLN B O 1
ATOM 1789 N N . LYS B 1 80 ? 4.098 15.516 -6.625 1 89.62 80 LYS B N 1
ATOM 1790 C CA . LYS B 1 80 ? 3.736 16.219 -7.852 1 89.62 80 LYS B CA 1
ATOM 1791 C C . LYS B 1 80 ? 4.746 17.312 -8.18 1 89.62 80 LYS B C 1
ATOM 1793 O O . LYS B 1 80 ? 5.145 17.469 -9.328 1 89.62 80 LYS B O 1
ATOM 1798 N N . THR B 1 81 ? 5.125 18.047 -7.172 1 90.5 81 THR B N 1
ATOM 1799 C CA . THR B 1 81 ? 6.09 19.141 -7.344 1 90.5 81 THR B CA 1
ATOM 1800 C C . THR B 1 81 ? 7.453 18.578 -7.758 1 90.5 81 THR B C 1
ATOM 1802 O O . THR B 1 81 ? 8.109 19.141 -8.641 1 90.5 81 THR B O 1
ATOM 1805 N N . ARG B 1 82 ? 7.844 17.531 -7.105 1 88.44 82 ARG B N 1
ATOM 1806 C CA . ARG B 1 82 ? 9.125 16.891 -7.418 1 88.44 82 ARG B CA 1
ATOM 1807 C C . ARG B 1 82 ? 9.148 16.391 -8.859 1 88.44 82 ARG B C 1
ATOM 1809 O O . ARG B 1 82 ? 10.148 16.547 -9.555 1 88.44 82 ARG B O 1
ATOM 1816 N N . GLU B 1 83 ? 8.117 15.812 -9.336 1 86.12 83 GLU B N 1
ATOM 1817 C CA . GLU B 1 83 ? 8.016 15.281 -10.695 1 86.12 83 GLU B CA 1
ATOM 1818 C C . GLU B 1 83 ? 7.996 16.406 -11.719 1 86.12 83 GLU B C 1
ATOM 1820 O O . GLU B 1 83 ? 8.641 16.312 -12.766 1 86.12 83 GLU B O 1
ATOM 1825 N N . ALA B 1 84 ? 7.207 17.391 -11.391 1 84.62 84 ALA B N 1
ATOM 1826 C CA . ALA B 1 84 ? 7.098 18.531 -12.297 1 84.62 84 ALA B CA 1
ATOM 1827 C C . ALA B 1 84 ? 8.438 19.234 -12.453 1 84.62 84 ALA B C 1
ATOM 1829 O O . ALA B 1 84 ? 8.805 19.656 -13.555 1 84.62 84 ALA B O 1
ATOM 1830 N N . ASN B 1 85 ? 9.109 19.453 -11.398 1 82 85 ASN B N 1
ATOM 1831 C CA . ASN B 1 85 ? 10.375 20.188 -11.406 1 82 85 ASN B CA 1
ATOM 1832 C C . ASN B 1 85 ? 11.508 19.344 -11.977 1 82 85 ASN B C 1
ATOM 1834 O O . ASN B 1 85 ? 12.555 19.875 -12.359 1 82 85 ASN B O 1
ATOM 1838 N N . GLY B 1 86 ? 11.328 18.062 -11.938 1 77.94 86 GLY B N 1
ATOM 1839 C CA . GLY B 1 86 ? 12.305 17.188 -12.562 1 77.94 86 GLY B CA 1
ATOM 1840 C C . GLY B 1 86 ? 12.18 17.125 -14.07 1 77.94 86 GLY B C 1
ATOM 1841 O O . GLY B 1 86 ? 13.078 16.625 -14.758 1 77.94 86 GLY B O 1
ATOM 1842 N N . CYS B 1 87 ? 11.086 17.672 -14.555 1 73.75 87 CYS B N 1
ATOM 1843 C CA . CYS B 1 87 ? 10.875 17.641 -15.992 1 73.75 87 CYS B CA 1
ATOM 1844 C C . CYS B 1 87 ? 11.07 19.016 -16.609 1 73.75 87 CYS B C 1
ATOM 1846 O O . CYS B 1 87 ? 10.578 20.016 -16.078 1 73.75 87 CYS B O 1
ATOM 1848 N N . SER B 1 88 ? 12.055 19.328 -17.406 1 72.12 88 SER B N 1
ATOM 1849 C CA . SER B 1 88 ? 12.492 20.578 -18.016 1 72.12 88 SER B CA 1
ATOM 1850 C C . SER B 1 88 ? 11.32 21.328 -18.656 1 72.12 88 SER B C 1
ATOM 1852 O O . SER B 1 88 ? 11.391 22.547 -18.859 1 72.12 88 SER B O 1
ATOM 1854 N N . GLY B 1 89 ? 10.188 20.797 -18.766 1 68.19 89 GLY B N 1
ATOM 1855 C CA . GLY B 1 89 ? 9.125 21.406 -19.531 1 68.19 89 GLY B CA 1
ATOM 1856 C C . GLY B 1 89 ? 7.895 21.734 -18.719 1 68.19 89 GLY B C 1
ATOM 1857 O O . GLY B 1 89 ? 6.98 22.406 -19.203 1 68.19 89 GLY B O 1
ATOM 1858 N N . SER B 1 90 ? 7.887 21.281 -17.625 1 65.88 90 SER B N 1
ATOM 1859 C CA . SER B 1 90 ? 6.664 21.516 -16.859 1 65.88 90 SER B CA 1
ATOM 1860 C C . SER B 1 90 ? 6.738 22.812 -16.078 1 65.88 90 SER B C 1
ATOM 1862 O O . SER B 1 90 ? 7.828 23.281 -15.742 1 65.88 90 SER B O 1
ATOM 1864 N N . GLU B 1 91 ? 5.582 23.625 -16.094 1 73.56 91 GLU B N 1
ATOM 1865 C CA . GLU B 1 91 ? 5.527 24.781 -15.211 1 73.56 91 GLU B CA 1
ATOM 1866 C C . GLU B 1 91 ? 5.863 24.406 -13.773 1 73.56 91 GLU B C 1
ATOM 1868 O O . GLU B 1 91 ? 5.344 23.422 -13.242 1 73.56 91 GLU B O 1
ATOM 1873 N N . PRO B 1 92 ? 6.875 25.031 -13.352 1 69.31 92 PRO B N 1
ATOM 1874 C CA . PRO B 1 92 ? 7.234 24.703 -11.969 1 69.31 92 PRO B CA 1
ATOM 1875 C C . PRO B 1 92 ? 6.039 24.766 -11.016 1 69.31 92 PRO B C 1
ATOM 1877 O O . PRO B 1 92 ? 5.199 25.656 -11.125 1 69.31 92 PRO B O 1
ATOM 1880 N N . GLN B 1 93 ? 5.66 23.672 -10.516 1 76.25 93 GLN B N 1
ATOM 1881 C CA . GLN B 1 93 ? 4.637 23.672 -9.477 1 76.25 93 GLN B CA 1
ATOM 1882 C C . GLN B 1 93 ? 5.23 24.016 -8.117 1 76.25 93 GLN B C 1
ATOM 1884 O O . GLN B 1 93 ? 6.363 23.625 -7.812 1 76.25 93 GLN B O 1
ATOM 1889 N N . THR B 1 94 ? 4.59 25.016 -7.496 1 80 94 THR B N 1
ATOM 1890 C CA . THR B 1 94 ? 5.105 25.422 -6.191 1 80 94 THR B CA 1
ATOM 1891 C C . THR B 1 94 ? 4.285 24.781 -5.07 1 80 94 THR B C 1
ATOM 1893 O O . THR B 1 94 ? 3.07 24.625 -5.195 1 80 94 THR B O 1
ATOM 1896 N N . CYS B 1 95 ? 4.898 24.031 -4.277 1 86.38 95 CYS B N 1
ATOM 1897 C CA . CYS B 1 95 ? 4.34 23.516 -3.033 1 86.38 95 CYS B CA 1
ATOM 1898 C C . CYS B 1 95 ? 4.742 24.391 -1.849 1 86.38 95 CYS B C 1
ATOM 1900 O O . CYS B 1 95 ? 5.934 24.609 -1.615 1 86.38 95 CYS B O 1
ATOM 1902 N N . ARG B 1 96 ? 3.693 24.953 -1.161 1 90.88 96 ARG B N 1
ATOM 1903 C CA . ARG B 1 96 ? 3.877 25.906 -0.071 1 90.88 96 ARG B CA 1
ATOM 1904 C C . ARG B 1 96 ? 4.805 25.344 0.999 1 90.88 96 ARG B C 1
ATOM 1906 O O . ARG B 1 96 ? 5.621 26.078 1.57 1 90.88 96 ARG B O 1
ATOM 1913 N N . PHE B 1 97 ? 4.742 24.125 1.223 1 95.81 97 PHE B N 1
ATOM 1914 C CA . PHE B 1 97 ? 5.492 23.5 2.311 1 95.81 97 PHE B CA 1
ATOM 1915 C C . PHE B 1 97 ? 6.594 22.609 1.767 1 95.81 97 PHE B C 1
ATOM 1917 O O . PHE B 1 97 ? 6.973 21.625 2.41 1 95.81 97 PHE B O 1
ATOM 1924 N N . TYR B 1 98 ? 7.164 22.906 0.583 1 93.31 98 TYR B N 1
ATOM 1925 C CA . TYR B 1 98 ? 8.094 22.031 -0.107 1 93.31 98 TYR B CA 1
ATOM 1926 C C . TYR B 1 98 ? 9.352 21.797 0.725 1 93.31 98 TYR B C 1
ATOM 1928 O O . TYR B 1 98 ? 9.797 20.656 0.889 1 93.31 98 TYR B O 1
ATOM 1936 N N . HIS B 1 99 ? 9.867 22.844 1.234 1 92.88 99 HIS B N 1
ATOM 1937 C CA . HIS B 1 99 ? 11.133 22.75 1.951 1 92.88 99 HIS B CA 1
ATOM 1938 C C . HIS B 1 99 ? 10.977 21.922 3.229 1 92.88 99 HIS B C 1
ATOM 1940 O O . HIS B 1 99 ? 11.82 21.078 3.537 1 92.88 99 HIS B O 1
ATOM 1946 N N . GLU B 1 100 ? 9.945 22.141 3.982 1 95 100 GLU B N 1
ATOM 1947 C CA . GLU B 1 100 ? 9.664 21.391 5.203 1 95 100 GLU B CA 1
ATOM 1948 C C . GLU B 1 100 ? 9.438 19.922 4.902 1 95 100 GLU B C 1
ATOM 1950 O O . GLU B 1 100 ? 9.938 19.047 5.621 1 95 100 GLU B O 1
ATOM 1955 N N . LEU B 1 101 ? 8.711 19.703 3.859 1 95.44 101 LEU B N 1
ATOM 1956 C CA . LEU B 1 101 ? 8.414 18.328 3.455 1 95.44 101 LEU B CA 1
ATOM 1957 C C . LEU B 1 101 ? 9.672 17.625 2.945 1 95.44 101 LEU B C 1
ATOM 1959 O O . LEU B 1 101 ? 9.891 16.453 3.232 1 95.44 101 LEU B O 1
ATOM 1963 N N . HIS B 1 102 ? 10.508 18.344 2.205 1 92.75 102 HIS B N 1
ATOM 1964 C CA . HIS B 1 102 ? 11.742 17.781 1.66 1 92.75 102 HIS B CA 1
ATOM 1965 C C . HIS B 1 102 ? 12.703 17.391 2.773 1 92.75 102 HIS B C 1
ATOM 1967 O O . HIS B 1 102 ? 13.461 16.422 2.629 1 92.75 102 HIS B O 1
ATOM 1973 N N . ALA B 1 103 ? 12.664 18.078 3.801 1 93.31 103 ALA B N 1
ATOM 1974 C CA . ALA B 1 103 ? 13.531 17.781 4.938 1 93.31 103 ALA B CA 1
ATOM 1975 C C . ALA B 1 103 ? 13.211 16.406 5.523 1 93.31 103 ALA B C 1
ATOM 1977 O O . ALA B 1 103 ? 14.109 15.703 6.004 1 93.31 103 ALA B O 1
ATOM 1978 N N . ILE B 1 104 ? 11.922 15.938 5.473 1 92.44 104 ILE B N 1
ATOM 1979 C CA . ILE B 1 104 ? 11.555 14.688 6.133 1 92.44 104 ILE B CA 1
ATOM 1980 C C . ILE B 1 104 ? 11.359 13.594 5.086 1 92.44 104 ILE B C 1
ATOM 1982 O O . ILE B 1 104 ? 11.508 12.406 5.383 1 92.44 104 ILE B O 1
ATOM 1986 N N . LEU B 1 105 ? 11.055 14 3.904 1 90.25 105 LEU B N 1
ATOM 1987 C CA . LEU B 1 105 ? 10.734 13.008 2.883 1 90.25 105 LEU B CA 1
ATOM 1988 C C . LEU B 1 105 ? 11.898 12.836 1.911 1 90.25 105 LEU B C 1
ATOM 1990 O O . LEU B 1 105 ? 11.992 11.812 1.23 1 90.25 105 LEU B O 1
ATOM 1994 N N . GLY B 1 106 ? 12.641 13.859 1.699 1 86.19 106 GLY B N 1
ATOM 1995 C CA . GLY B 1 106 ? 13.711 13.836 0.713 1 86.19 106 GLY B CA 1
ATOM 1996 C C . GLY B 1 106 ? 14.68 12.688 0.908 1 86.19 106 GLY B C 1
ATOM 1997 O O . GLY B 1 106 ? 15.141 12.086 -0.065 1 86.19 106 GLY B O 1
ATOM 1998 N N . GLY B 1 107 ? 15.039 12.391 2.172 1 74.5 107 GLY B N 1
ATOM 1999 C CA . GLY B 1 107 ? 15.961 11.305 2.488 1 74.5 107 GLY B CA 1
ATOM 2000 C C . GLY B 1 107 ? 15.25 10.016 2.867 1 74.5 107 GLY B C 1
ATOM 2001 O O . GLY B 1 107 ? 15.875 8.953 2.904 1 74.5 107 GLY B O 1
ATOM 2002 N N . ALA B 1 108 ? 14.016 10.211 3.271 1 62.66 108 ALA B N 1
ATOM 2003 C CA . ALA B 1 108 ? 13.312 9.086 3.877 1 62.66 108 ALA B CA 1
ATOM 2004 C C . ALA B 1 108 ? 12.766 8.141 2.809 1 62.66 108 ALA B C 1
ATOM 2006 O O . ALA B 1 108 ? 12.305 8.586 1.757 1 62.66 108 ALA B O 1
ATOM 2007 N N . ALA B 1 109 ? 13.148 6.891 2.832 1 55.66 109 ALA B N 1
ATOM 2008 C CA . ALA B 1 109 ? 12.625 5.812 1.995 1 55.66 109 ALA B CA 1
ATOM 2009 C C . ALA B 1 109 ? 11.094 5.832 1.979 1 55.66 109 ALA B C 1
ATOM 2011 O O . ALA B 1 109 ? 10.469 4.977 1.351 1 55.66 109 ALA B O 1
ATOM 2012 N N . THR B 1 110 ? 10.547 6.754 2.641 1 55.91 110 THR B N 1
ATOM 2013 C CA . THR B 1 110 ? 9.117 6.707 2.932 1 55.91 110 THR B CA 1
ATOM 2014 C C . THR B 1 110 ? 8.305 7.141 1.716 1 55.91 110 THR B C 1
ATOM 2016 O O . THR B 1 110 ? 7.082 7.012 1.705 1 55.91 110 THR B O 1
ATOM 2019 N N . LEU B 1 111 ? 8.945 7.707 0.676 1 53.78 111 LEU B N 1
ATOM 2020 C CA . LEU B 1 111 ? 8.102 8.109 -0.443 1 53.78 111 LEU B CA 1
ATOM 2021 C C . LEU B 1 111 ? 7.992 6.992 -1.476 1 53.78 111 LEU B C 1
ATOM 2023 O O . LEU B 1 111 ? 9.008 6.52 -1.987 1 53.78 111 LEU B O 1
ATOM 2027 N N . PRO B 1 112 ? 6.984 6.301 -1.602 1 45.12 112 PRO B N 1
ATOM 2028 C CA . PRO B 1 112 ? 6.902 5.434 -2.777 1 45.12 112 PRO B CA 1
ATOM 2029 C C . PRO B 1 112 ? 7.137 6.184 -4.086 1 45.12 112 PRO B C 1
ATOM 2031 O O . PRO B 1 112 ? 6.562 7.258 -4.293 1 45.12 112 PRO B O 1
ATOM 2034 N N . GLN B 1 113 ? 8.344 6.301 -4.539 1 40.81 113 GLN B N 1
ATOM 2035 C CA . GLN B 1 113 ? 8.531 6.875 -5.867 1 40.81 113 GLN B CA 1
ATOM 2036 C C . GLN B 1 113 ? 7.496 6.34 -6.852 1 40.81 113 GLN B C 1
ATOM 2038 O O . GLN B 1 113 ? 7.156 5.156 -6.816 1 40.81 113 GLN B O 1
ATOM 2043 N N . PRO B 1 114 ? 6.547 7.055 -7.43 1 36.84 114 PRO B N 1
ATOM 2044 C CA . PRO B 1 114 ? 5.828 6.496 -8.578 1 36.84 114 PRO B CA 1
ATOM 2045 C C . PRO B 1 114 ? 6.75 5.77 -9.555 1 36.84 114 PRO B C 1
ATOM 2047 O O . PRO B 1 114 ? 7.66 6.379 -10.117 1 36.84 114 PRO B O 1
ATOM 2050 N N . CYS B 1 115 ? 7.391 4.746 -9.336 1 33.59 115 CYS B N 1
ATOM 2051 C CA . CYS B 1 115 ? 8.031 4.16 -10.508 1 33.59 115 CYS B CA 1
ATOM 2052 C C . CYS B 1 115 ? 7.148 4.309 -11.742 1 33.59 115 CYS B C 1
ATOM 2054 O O . CYS B 1 115 ? 5.918 4.289 -11.641 1 33.59 115 CYS B O 1
ATOM 2056 N N . ALA B 1 116 ? 7.469 4.836 -12.891 1 32.5 116 ALA B N 1
ATOM 2057 C CA . ALA B 1 116 ? 6.934 4.461 -14.195 1 32.5 116 ALA B CA 1
ATOM 2058 C C . ALA B 1 116 ? 6.414 3.027 -14.188 1 32.5 116 ALA B C 1
ATOM 2060 O O . ALA B 1 116 ? 6.133 2.455 -15.242 1 32.5 116 ALA B O 1
ATOM 2061 N N . LEU B 1 117 ? 6.816 2.07 -13.281 1 33 117 LEU B N 1
ATOM 2062 C CA . LEU B 1 117 ? 6.199 0.765 -13.484 1 33 117 LEU B CA 1
ATOM 2063 C C . LEU B 1 117 ? 4.676 0.874 -13.445 1 33 117 LEU B C 1
ATOM 2065 O O . LEU B 1 117 ? 4.133 1.853 -12.93 1 33 117 LEU B O 1
ATOM 2069 N N . THR B 1 118 ? 3.854 -0.182 -13.844 1 33.25 118 THR B N 1
ATOM 2070 C CA . THR B 1 118 ? 2.422 -0.432 -13.719 1 33.25 118 THR B CA 1
ATOM 2071 C C . THR B 1 118 ? 1.924 -0.06 -12.328 1 33.25 118 THR B C 1
ATOM 2073 O O . THR B 1 118 ? 2.619 -0.281 -11.336 1 33.25 118 THR B O 1
ATOM 2076 N N . PRO B 1 119 ? 0.833 0.795 -12.078 1 32.62 119 PRO B N 1
ATOM 2077 C CA . PRO B 1 119 ? 0.202 1.175 -10.812 1 32.62 119 PRO B CA 1
ATOM 2078 C C . PRO B 1 119 ? 0.211 0.044 -9.789 1 32.62 119 PRO B C 1
ATOM 2080 O O . PRO B 1 119 ? -0.653 -0.836 -9.828 1 32.62 119 PRO B O 1
ATOM 2083 N N . SER B 1 120 ? 1.151 -0.755 -9.602 1 30.77 120 SER B N 1
ATOM 2084 C CA . SER B 1 120 ? 0.837 -1.587 -8.445 1 30.77 120 SER B CA 1
ATOM 2085 C C . SER B 1 120 ? 0.624 -0.738 -7.199 1 30.77 120 SER B C 1
ATOM 2087 O O . SER B 1 120 ? 1.213 0.336 -7.062 1 30.77 120 SER B O 1
ATOM 2089 N N . LYS B 1 121 ? -0.417 -0.85 -6.398 1 32.06 121 LYS B N 1
ATOM 2090 C CA . LYS B 1 121 ? -0.598 -0.201 -5.102 1 32.06 121 LYS B CA 1
ATOM 2091 C C . LYS B 1 121 ? 0.714 -0.15 -4.324 1 32.06 121 LYS B C 1
ATOM 2093 O O . LYS B 1 121 ? 0.717 0.099 -3.115 1 32.06 121 LYS B O 1
ATOM 2098 N N . GLU B 1 122 ? 1.845 -0.937 -4.594 1 31.47 122 GLU B N 1
ATOM 2099 C CA . GLU B 1 122 ? 2.959 -0.967 -3.648 1 31.47 122 GLU B CA 1
ATOM 2100 C C . GLU B 1 122 ? 3.594 0.413 -3.5 1 31.47 122 GLU B C 1
ATOM 2102 O O . GLU B 1 122 ? 3.523 1.236 -4.414 1 31.47 122 GLU B O 1
ATOM 2107 N N . TRP B 1 123 ? 4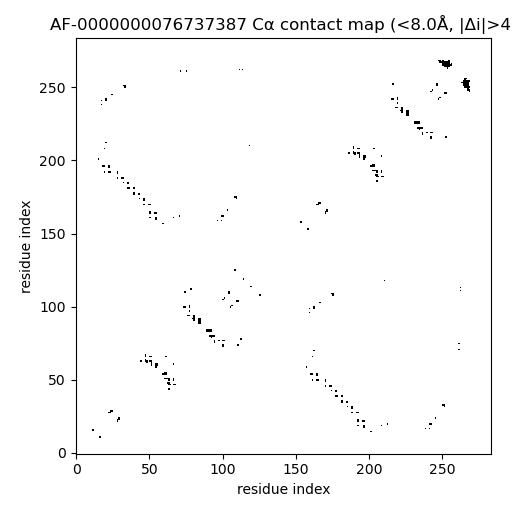.25 0.869 -2.279 1 30.19 123 TRP B N 1
ATOM 2108 C CA . TRP B 1 123 ? 4.914 2.074 -1.798 1 30.19 123 TRP B CA 1
ATOM 2109 C C . TRP B 1 123 ? 5.949 2.564 -2.805 1 30.19 123 TRP B C 1
ATOM 2111 O O . TRP B 1 123 ? 6.473 1.778 -3.6 1 30.19 123 TRP B O 1
ATOM 2121 N N . GLN B 1 124 ? 6.145 3.869 -3.117 1 27.34 124 GLN B N 1
ATOM 2122 C CA . GLN B 1 124 ? 7.145 4.863 -3.492 1 27.34 124 GLN B CA 1
ATOM 2123 C C . GLN B 1 124 ? 8.508 4.527 -2.891 1 27.34 124 GLN B C 1
ATOM 2125 O O . GLN B 1 124 ? 8.719 4.707 -1.689 1 27.34 124 GLN B O 1
ATOM 2130 N N . ALA B 1 125 ? 9.25 3.436 -3.264 1 28.91 125 ALA B N 1
ATOM 2131 C CA . ALA B 1 125 ? 10.672 3.162 -3.096 1 28.91 125 ALA B CA 1
ATOM 2132 C C . ALA B 1 125 ? 11.516 4.359 -3.523 1 28.91 125 ALA B C 1
ATOM 2134 O O . ALA B 1 125 ? 11.281 4.945 -4.582 1 28.91 125 ALA B O 1
ATOM 2135 N N . THR B 1 126 ? 12.312 5.07 -2.586 1 26.2 126 THR B N 1
ATOM 2136 C CA . THR B 1 126 ? 13.133 6.254 -2.35 1 26.2 126 THR B CA 1
ATOM 2137 C C . THR B 1 126 ? 14.227 6.371 -3.408 1 26.2 126 THR B C 1
ATOM 2139 O O . THR B 1 126 ? 14.664 5.367 -3.975 1 26.2 126 THR B O 1
ATOM 2142 N N . ARG B 1 127 ? 14.805 7.672 -3.625 1 28.47 127 ARG B N 1
ATOM 2143 C CA . ARG B 1 127 ? 15.727 8.469 -4.426 1 28.47 127 ARG B CA 1
ATOM 2144 C C . ARG B 1 127 ? 17.141 7.93 -4.328 1 28.47 127 ARG B C 1
ATOM 2146 O O . ARG B 1 127 ? 17.844 8.172 -3.338 1 28.47 127 ARG B O 1
ATOM 2153 N N . LYS B 1 128 ? 17.578 6.742 -4.668 1 29.25 128 LYS B N 1
ATOM 2154 C CA . LYS B 1 128 ? 19.031 6.633 -4.637 1 29.25 128 LYS B CA 1
ATOM 2155 C C . LYS B 1 128 ? 19.688 7.594 -5.629 1 29.25 128 LYS B C 1
ATOM 2157 O O . LYS B 1 128 ? 19.828 7.262 -6.809 1 29.25 128 LYS B O 1
ATOM 2162 N N . ARG B 1 129 ? 19.297 8.875 -5.785 1 26.77 129 ARG B N 1
ATOM 2163 C CA . ARG B 1 129 ? 20.203 9.711 -6.562 1 26.77 129 ARG B CA 1
ATOM 2164 C C . ARG B 1 129 ? 21.578 9.766 -5.906 1 26.77 129 ARG B C 1
ATOM 2166 O O . ARG B 1 129 ? 22.3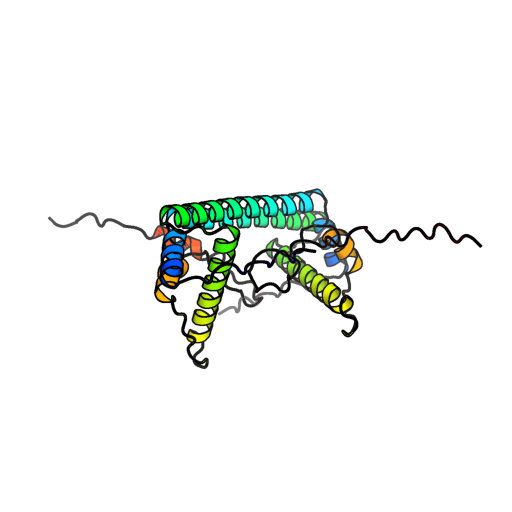91 10.648 -6.219 1 26.77 129 ARG B O 1
ATOM 2173 N N . VAL B 1 130 ? 22.062 9.141 -4.824 1 25.17 130 VAL B N 1
ATOM 2174 C CA . VAL B 1 130 ? 23.078 9.961 -4.16 1 25.17 130 VAL B CA 1
ATOM 2175 C C . VAL B 1 130 ? 24.125 10.391 -5.176 1 25.17 130 VAL B C 1
ATOM 2177 O O . VAL B 1 130 ? 24 10.117 -6.371 1 25.17 130 VAL B O 1
ATOM 2180 N N . LEU B 1 131 ? 25.578 10.188 -4.902 1 27.17 131 LEU B N 1
ATOM 2181 C CA . LEU B 1 131 ? 26.797 10.93 -4.633 1 27.17 131 LEU B CA 1
ATOM 2182 C C . LEU B 1 131 ? 27.703 10.953 -5.859 1 27.17 131 LEU B C 1
ATOM 2184 O O . LEU B 1 131 ? 28.828 11.453 -5.797 1 27.17 131 LEU B O 1
ATOM 2188 N N . GLY B 1 132 ? 27.375 10.32 -6.992 1 26.44 132 GLY B N 1
ATOM 2189 C CA . GLY B 1 132 ? 28.672 10.141 -7.633 1 26.44 132 GLY B CA 1
ATOM 2190 C C . GLY B 1 132 ? 29.281 11.445 -8.102 1 26.44 132 GLY B C 1
ATOM 2191 O O . GLY B 1 132 ? 30.266 11.445 -8.852 1 26.44 132 GLY B O 1
ATOM 2192 N N . ALA B 1 133 ? 28.562 12.617 -7.926 1 26.83 133 ALA B N 1
ATOM 2193 C CA . ALA B 1 133 ? 29.062 13.594 -8.891 1 26.83 133 ALA B CA 1
ATOM 2194 C C . ALA B 1 133 ? 30.438 14.125 -8.469 1 26.83 133 ALA B C 1
ATOM 2196 O O . ALA B 1 133 ? 30.906 15.125 -9.008 1 26.83 133 ALA B O 1
ATOM 2197 N N . ARG B 1 134 ? 31.156 13.812 -7.434 1 28.39 134 ARG B N 1
ATOM 2198 C CA . ARG B 1 134 ? 32.219 14.758 -7.145 1 28.39 134 ARG B CA 1
ATOM 2199 C C . ARG B 1 134 ? 33.219 14.828 -8.305 1 28.39 134 ARG B C 1
ATOM 2201 O O . ARG B 1 134 ? 33.938 13.867 -8.578 1 28.39 134 ARG B O 1
ATOM 2208 N N . LYS B 1 135 ? 32.875 15.297 -9.547 1 34.59 135 LYS B N 1
ATOM 2209 C CA . LYS B 1 135 ? 33.938 15.492 -10.555 1 34.59 135 LYS B CA 1
ATOM 2210 C C . LYS B 1 135 ? 35.031 16.391 -10.016 1 34.59 135 LYS B C 1
ATOM 2212 O O . LYS B 1 135 ? 34.812 17.578 -9.766 1 34.59 135 LYS B O 1
ATOM 2217 N N . MET B 1 136 ? 35.969 15.953 -9.016 1 28.47 136 MET B N 1
ATOM 2218 C CA . MET B 1 136 ? 37.125 16.75 -8.625 1 28.47 136 MET B CA 1
ATOM 2219 C C . MET B 1 136 ? 37.906 17.219 -9.852 1 28.47 136 MET B C 1
ATOM 2221 O O . MET B 1 136 ? 38.125 16.453 -10.789 1 28.47 136 MET B O 1
ATOM 2225 N N . THR B 1 137 ? 37.875 18.516 -10.109 1 31.61 137 THR B N 1
ATOM 2226 C CA . THR B 1 137 ? 38.562 19.516 -10.914 1 31.61 137 THR B CA 1
ATOM 2227 C C . THR B 1 137 ? 40.062 19.359 -10.805 1 31.61 137 THR B C 1
ATOM 2229 O O . THR B 1 137 ? 40.688 19.859 -9.859 1 31.61 137 THR B O 1
ATOM 2232 N N . THR B 1 138 ? 40.719 18.047 -10.758 1 28.34 138 THR B N 1
ATOM 2233 C CA . THR B 1 138 ? 42.156 18.062 -10.523 1 28.34 138 THR B CA 1
ATOM 2234 C C . THR B 1 138 ? 42.875 18.922 -11.555 1 28.34 138 THR B C 1
ATOM 2236 O O . THR B 1 138 ? 43.656 19.812 -11.203 1 28.34 138 THR B O 1
ATOM 2239 N N . MET B 1 139 ? 43.438 18.297 -12.68 1 31.7 139 MET B N 1
ATOM 2240 C CA . MET B 1 139 ? 44.875 18.156 -12.93 1 31.7 139 MET B CA 1
ATOM 2241 C C . MET B 1 139 ? 45.375 19.172 -13.945 1 31.7 139 MET B C 1
ATOM 2243 O O . MET B 1 139 ? 45.562 18.859 -15.117 1 31.7 139 MET B O 1
ATOM 2247 N N . ARG B 1 140 ? 44.594 20.219 -14.445 1 29.55 140 ARG B N 1
ATOM 2248 C CA . ARG B 1 140 ? 45.188 20.578 -15.734 1 29.55 140 ARG B CA 1
ATOM 2249 C C . ARG B 1 140 ? 46.625 21 -15.57 1 29.55 140 ARG B C 1
ATOM 2251 O O . ARG B 1 140 ? 46.969 21.734 -14.633 1 29.55 140 ARG B O 1
ATOM 2258 N N . ARG B 1 141 ? 47.656 20.297 -16.312 1 32.56 141 ARG B N 1
ATOM 2259 C CA . ARG B 1 141 ? 49.031 20.297 -16.75 1 32.56 141 ARG B CA 1
ATOM 2260 C C . ARG B 1 141 ? 49.438 21.672 -17.281 1 32.56 141 ARG B C 1
ATOM 2262 O O . ARG B 1 141 ? 50.625 22 -17.328 1 32.56 141 ARG B O 1
ATOM 2269 N N . LEU B 1 142 ? 48.562 22.812 -17.469 1 30.81 142 LEU B N 1
ATOM 2270 C CA . LEU 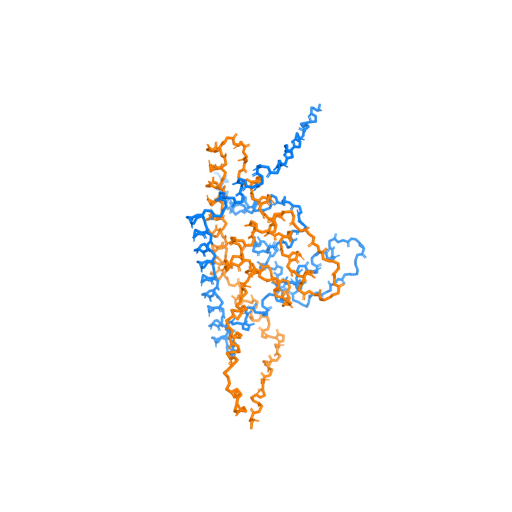B 1 142 ? 49.5 23.719 -18.125 1 30.81 142 LEU B CA 1
ATOM 2271 C C . LEU B 1 142 ? 50.5 24.281 -17.109 1 30.81 142 LEU B C 1
ATOM 2273 O O . LEU B 1 142 ? 50.125 24.656 -16 1 30.81 142 LEU B O 1
#

pLDDT: mean 75.65, std 26.88, range [25.17, 98.62]

Secondary structure (DSSP, 8-state):
----------PPPHHHHHHHHHHHT-HHHHHHHHHHHHHHHHHHHHHHHHHHHHHHHHT----HHHHHHHHHHHHHHHHHHHHHHHSTTS--PPPTTHHHHHHHHSS-TT------SS---TTTGGGTGGGG----------/----------PPPHHHHHHHHHHHT-HHHHHHHHHHHHHHHHHHHHHHHHHHHHHHHHT----HHHHHHHHHHHHHHHHHHHHHHHSTTS--PPPTTHHHHHHHHSS-TTS----SS---S---------STT---------

Radius of gyration: 24.01 Å; Cα contacts (8 Å, |Δi|>4): 194; chains: 2; bounding box: 89×62×47 Å

Sequence (284 aa):
MQSQNCQRAPAWTEREVRDLIAVWGDKSVLAELVLSELHSKRRNANIFEKISKGMKHIGYNKDPQQCRMKIKELRQAYQKTREANGCSGSEPQTCRFYHELHAILGGAATLPQPCALTPSKEWQATRKRVLGARKMTTMRRLMQSQNCQRAPAWTEREVRDLIAVWGDKSVLAELVLSELHSKRRNANIFEKISKGMKHIGYNKDPQQCRMKIKELRQAYQKTREANGCSGSEPQTCRFYHELHAILGGAATLPQPCALTPSKEWQATRKRVLGARKMTTMRRL

Solvent-accessible surface area (backbone atoms only — not comparable to full-atom values): 17094 Å² total; per-residue (Å²): 130,79,72,76,69,75,70,70,77,78,79,81,47,72,67,56,50,51,52,47,51,51,51,53,54,30,68,70,52,44,51,50,52,51,50,50,52,52,51,42,52,51,53,52,51,51,50,32,45,51,42,22,52,50,39,42,72,75,70,39,93,52,52,35,66,55,50,48,52,52,48,51,50,52,50,51,47,46,51,52,25,54,55,27,61,70,36,96,79,45,72,70,50,83,47,97,58,41,69,68,47,40,71,53,45,68,80,38,82,74,59,75,63,79,64,65,88,61,87,67,70,66,84,62,57,66,68,60,69,74,64,67,67,80,81,73,72,76,81,74,75,130,130,80,71,76,69,75,70,70,76,79,80,83,48,73,68,54,49,52,51,46,51,52,4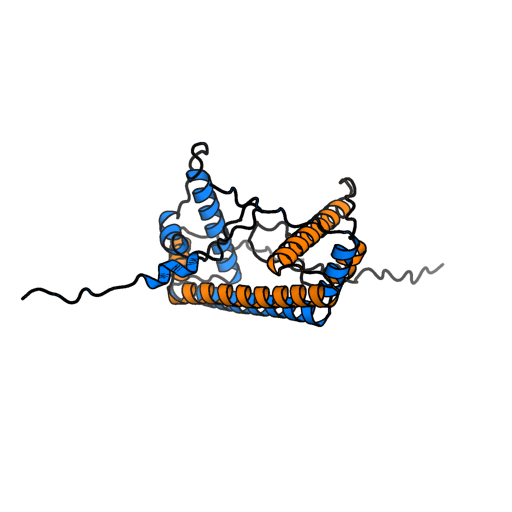8,54,54,30,66,69,51,44,50,50,53,50,50,47,50,52,52,42,53,51,54,52,51,52,51,32,44,52,45,21,51,48,39,42,73,76,71,39,93,52,52,34,68,57,51,47,52,52,49,53,51,52,51,50,48,47,50,53,24,52,55,27,60,70,36,95,78,45,71,71,51,84,48,96,57,42,68,70,47,40,72,53,44,63,79,32,59,76,40,35,42,82,59,92,60,78,88,54,92,69,79,10,63,49,78,81,64,77,74,79,67,76,76,78,84,71,76,80,82,125

Foldseek 3Di:
DPPPPPPPDDDADPVNVVVVVVVCPDPVNVVVVVVVVVVVVVVVLVVLVVVQVVCVVVPDRDDSVRSVVVVVVLLVLQLVQVVQVVDPPHDRDDDPCNVVCCVPPVLDPPRPNPDPPPPDPVVVPNVPPVPPDDPPPDDPDD/DPPPPPPPDDDADPVNVVVVVVVCPDPVNVVVVVVVVVVVVVVVLVVLVVVQVVCVVVPDRDDSVRSVVVVVVLLVLQLVQVVQVVDPPHDRDDDPCNVVCCVVQVPDLQALCPPPPDPDVDGHGHDVPDDDPPPPPDDPPD